Protein AF-A0A927UNG4-F1 (afdb_monomer_lite)

pLDDT: mean 80.95, std 17.28, range [36.91, 98.88]

Sequence (256 aa):
MNKRSFFLANLFLSVARQLRFVVISIILIIVGAICSDICLYIGLFLIALNVIVAFVRAIHMQKMIYYRSDDDPEFNEMMDSLTADPKSFLSERMEDYDRKKQMHGEELLTLSDADLFETVYLQNLDIAEKTEDEDKELEQFTGARRIVYILGLYDSEIQNGGLCQFFVNSSRVVAPYVSEALRCVGANEHLELFENFITTNSIDVSDLESFMAYSIRDYKKHTKRYDFDSFDDEYYELPVLQEKVVAYIKENINEF

Structure (mmCIF, N/CA/C/O backbone):
data_AF-A0A927UNG4-F1
#
_entry.id   AF-A0A927UNG4-F1
#
loop_
_atom_site.group_PDB
_atom_site.id
_atom_site.type_symbol
_atom_site.label_atom_id
_atom_site.label_alt_id
_atom_site.label_comp_id
_atom_site.label_asym_id
_atom_site.label_entity_id
_atom_site.label_seq_id
_atom_site.pdbx_PDB_ins_code
_atom_site.Cartn_x
_atom_site.Cartn_y
_atom_site.Cartn_z
_atom_site.occupancy
_atom_site.B_iso_or_equiv
_atom_site.auth_seq_id
_atom_site.auth_comp_id
_atom_site.auth_asym_id
_atom_site.auth_atom_id
_atom_site.pdbx_PDB_model_num
ATOM 1 N N . MET A 1 1 ? -11.483 -6.219 -0.045 1.00 40.50 1 MET A N 1
ATOM 2 C CA . MET A 1 1 ? -11.722 -4.781 -0.285 1.00 40.50 1 MET A CA 1
ATOM 3 C C . MET A 1 1 ? -12.883 -4.578 -1.247 1.00 40.50 1 MET A C 1
ATOM 5 O O . MET A 1 1 ? -12.905 -5.233 -2.283 1.00 40.50 1 MET A O 1
ATOM 9 N N . ASN A 1 2 ? -13.815 -3.666 -0.960 1.00 36.91 2 ASN A N 1
ATOM 10 C CA . ASN A 1 2 ? -14.615 -3.111 -2.046 1.00 36.91 2 ASN A CA 1
ATOM 11 C C . ASN A 1 2 ? -13.708 -2.132 -2.802 1.00 36.91 2 ASN A C 1
ATOM 13 O O . ASN A 1 2 ? -13.179 -1.191 -2.215 1.00 36.91 2 ASN A O 1
ATOM 17 N N . LYS A 1 3 ? -13.502 -2.368 -4.097 1.00 42.31 3 LYS A N 1
ATOM 18 C CA . LYS A 1 3 ? -12.708 -1.524 -5.007 1.00 42.31 3 LYS A CA 1
ATOM 19 C C . LYS A 1 3 ? -13.088 -0.023 -4.935 1.00 42.31 3 LYS A C 1
ATOM 21 O O . LYS A 1 3 ? -12.280 0.834 -5.301 1.00 42.31 3 LYS A O 1
ATOM 26 N N . ARG A 1 4 ? -14.291 0.269 -4.418 1.00 43.81 4 ARG A N 1
ATOM 27 C CA . ARG A 1 4 ? -14.927 1.572 -4.160 1.00 43.81 4 ARG A CA 1
ATOM 28 C C . ARG A 1 4 ? -14.199 2.452 -3.131 1.00 43.81 4 ARG A C 1
ATOM 30 O O . ARG A 1 4 ? -13.877 3.592 -3.447 1.00 43.81 4 ARG A O 1
ATOM 37 N N . SER A 1 5 ? -13.906 1.958 -1.928 1.00 42.47 5 SER A N 1
ATOM 38 C CA . SER A 1 5 ? -13.352 2.778 -0.828 1.00 42.47 5 SER A CA 1
ATOM 39 C C . SER A 1 5 ? -11.915 3.227 -1.087 1.00 42.47 5 SER A C 1
ATOM 41 O O . SER A 1 5 ? -11.538 4.378 -0.876 1.00 42.47 5 SER A O 1
ATOM 43 N N . PHE A 1 6 ? -11.124 2.333 -1.662 1.00 48.16 6 PHE A N 1
ATOM 44 C CA . PHE A 1 6 ? -9.707 2.554 -1.905 1.00 48.16 6 PHE A CA 1
ATOM 45 C C . PHE A 1 6 ? -9.408 3.561 -3.038 1.00 48.16 6 PHE A C 1
ATOM 47 O O . PHE A 1 6 ? -8.513 4.404 -2.923 1.00 48.16 6 PHE A O 1
ATOM 54 N N . PHE A 1 7 ? -10.203 3.546 -4.114 1.00 47.75 7 PHE A N 1
ATOM 55 C CA . PHE A 1 7 ? -10.143 4.585 -5.149 1.00 47.75 7 PHE A CA 1
ATOM 56 C C . PHE A 1 7 ? -10.549 5.957 -4.589 1.00 47.75 7 PHE A C 1
ATOM 58 O O . PHE A 1 7 ? -9.935 6.971 -4.924 1.00 47.75 7 PHE A O 1
ATOM 65 N N . LEU A 1 8 ? -11.545 5.988 -3.697 1.00 49.41 8 LEU A N 1
ATOM 66 C CA . LEU A 1 8 ? -12.022 7.211 -3.057 1.00 49.41 8 LEU A CA 1
ATOM 67 C C . LEU A 1 8 ? -10.965 7.814 -2.126 1.00 49.41 8 LEU A C 1
ATOM 69 O O . LEU A 1 8 ? -10.675 8.998 -2.261 1.00 49.41 8 LEU A O 1
ATOM 73 N N . ALA A 1 9 ? -10.339 7.026 -1.252 1.00 48.31 9 ALA A N 1
ATOM 74 C CA . ALA A 1 9 ? -9.265 7.483 -0.366 1.00 48.31 9 ALA A CA 1
ATOM 75 C C . ALA A 1 9 ? -8.140 8.214 -1.132 1.00 48.31 9 ALA A C 1
ATOM 77 O O . ALA A 1 9 ? -7.788 9.352 -0.812 1.00 48.31 9 ALA A O 1
ATOM 78 N N . ASN A 1 10 ? -7.650 7.605 -2.216 1.00 47.22 10 ASN A N 1
ATOM 79 C CA . ASN A 1 10 ? -6.612 8.189 -3.072 1.00 47.22 10 ASN A CA 1
ATOM 80 C C . ASN A 1 10 ? -7.093 9.427 -3.843 1.00 47.22 10 ASN A C 1
ATOM 82 O O . ASN A 1 10 ? -6.348 10.398 -4.006 1.00 47.22 10 ASN A O 1
ATOM 86 N N . LEU A 1 11 ? -8.348 9.421 -4.301 1.00 51.16 11 LEU A N 1
ATOM 87 C CA . LEU A 1 11 ? -8.966 10.573 -4.949 1.00 51.16 11 LEU A CA 1
ATOM 88 C C . LEU A 1 11 ? -9.063 11.769 -3.990 1.00 51.16 11 LEU A C 1
ATOM 90 O O . LEU A 1 11 ? -8.690 12.884 -4.358 1.00 51.16 11 LEU A O 1
ATOM 94 N N . PHE A 1 12 ? -9.514 11.533 -2.759 1.00 52.12 12 PHE A N 1
ATOM 95 C CA . PHE A 1 12 ? -9.695 12.559 -1.735 1.00 52.12 12 PHE A CA 1
ATOM 96 C C . PHE A 1 12 ? -8.366 13.189 -1.301 1.00 52.12 12 PHE A C 1
ATOM 98 O O . PHE A 1 12 ? -8.254 14.417 -1.311 1.00 52.12 12 PHE A O 1
ATOM 105 N N . LEU A 1 13 ? -7.337 12.387 -1.012 1.00 51.16 13 LEU A N 1
ATOM 106 C CA . LEU A 1 13 ? -6.002 12.895 -0.660 1.00 51.16 13 LEU A CA 1
ATOM 107 C C . LEU A 1 13 ? -5.382 13.693 -1.815 1.00 51.16 13 LEU A C 1
ATOM 109 O O . LEU A 1 13 ? -4.861 14.795 -1.631 1.00 51.16 13 LEU A O 1
ATOM 113 N N . SER A 1 14 ? -5.551 13.216 -3.052 1.00 52.69 14 SER A N 1
ATOM 114 C CA . SER A 1 14 ? -5.143 13.950 -4.253 1.00 52.69 14 SER A CA 1
ATOM 115 C C . SER A 1 14 ? -5.817 15.330 -4.362 1.00 52.69 14 SER A C 1
ATOM 117 O O . SER A 1 14 ? -5.147 16.303 -4.723 1.00 52.69 14 SER A O 1
ATOM 119 N N . VAL A 1 15 ? -7.114 15.437 -4.047 1.00 49.50 15 VAL A N 1
ATOM 120 C CA . VAL A 1 15 ? -7.871 16.703 -4.071 1.00 49.50 15 VAL A CA 1
ATOM 121 C C . VAL A 1 15 ? -7.435 17.638 -2.936 1.00 49.50 15 VAL A C 1
ATOM 123 O O . VAL A 1 15 ? -7.211 18.827 -3.175 1.00 49.50 15 VAL A O 1
ATOM 126 N N . ALA A 1 16 ? -7.236 17.115 -1.723 1.00 52.31 16 ALA A N 1
ATOM 127 C CA . ALA A 1 16 ? -6.767 17.891 -0.573 1.00 52.31 16 ALA A CA 1
ATOM 128 C C . ALA A 1 16 ? -5.365 18.488 -0.809 1.00 52.31 16 ALA A C 1
ATOM 130 O O . ALA A 1 16 ? -5.128 19.672 -0.540 1.00 52.31 16 ALA A O 1
ATOM 131 N N . ARG A 1 17 ? -4.454 17.707 -1.405 1.00 59.06 17 ARG A N 1
ATOM 132 C CA . ARG A 1 17 ? -3.106 18.152 -1.788 1.00 59.06 17 ARG A CA 1
ATOM 133 C C . ARG A 1 17 ? -3.161 19.284 -2.821 1.00 59.06 17 ARG A C 1
ATOM 135 O O . ARG A 1 17 ? -2.432 20.265 -2.695 1.00 59.06 17 ARG A O 1
ATOM 142 N N . GLN A 1 18 ? -4.073 19.210 -3.795 1.00 56.56 18 GLN A N 1
ATOM 143 C CA . GLN A 1 18 ? -4.269 20.278 -4.786 1.00 56.56 18 GLN A CA 1
ATOM 144 C C . GLN A 1 18 ? -4.813 21.576 -4.178 1.00 56.56 18 GLN A C 1
ATOM 146 O O . GLN A 1 18 ? -4.348 22.659 -4.538 1.00 56.56 18 GLN A O 1
ATOM 151 N N . LEU A 1 19 ? -5.742 21.488 -3.223 1.00 60.19 19 LEU A N 1
ATOM 152 C CA . LEU A 1 19 ? -6.284 22.660 -2.530 1.00 60.19 19 LEU A CA 1
ATOM 153 C C . LEU A 1 19 ? -5.185 23.490 -1.843 1.00 60.19 19 LEU A C 1
ATOM 155 O O . LEU A 1 19 ? -5.205 24.717 -1.944 1.00 60.19 19 LEU A O 1
ATOM 159 N N . ARG A 1 20 ? -4.176 22.850 -1.229 1.00 65.25 20 ARG A N 1
ATOM 160 C CA . ARG A 1 20 ? -3.035 23.560 -0.613 1.00 65.25 20 ARG A CA 1
ATOM 161 C C . ARG A 1 20 ? -2.226 24.369 -1.634 1.00 65.25 20 ARG A C 1
ATOM 163 O O . ARG A 1 20 ? -1.929 25.539 -1.391 1.00 65.25 20 ARG A O 1
ATOM 170 N N . PHE A 1 21 ? -1.918 23.794 -2.797 1.00 65.25 21 PHE A N 1
ATOM 171 C CA . PHE A 1 21 ? -1.170 24.503 -3.841 1.00 65.25 21 PHE A CA 1
ATOM 172 C C . PHE A 1 21 ? -1.970 25.646 -4.474 1.00 65.25 21 PHE A C 1
ATOM 174 O O . PHE A 1 21 ? -1.392 26.685 -4.802 1.00 65.25 21 PHE A O 1
ATOM 181 N N . VAL A 1 22 ? -3.293 25.508 -4.599 1.00 69.06 22 VAL A N 1
ATOM 182 C CA . VAL A 1 22 ? -4.161 26.601 -5.065 1.00 69.06 22 VAL A CA 1
ATOM 183 C C . VAL A 1 22 ? -4.143 27.767 -4.075 1.00 69.06 22 VAL A C 1
ATOM 185 O O . VAL A 1 22 ? -3.977 28.909 -4.498 1.00 69.06 22 VAL A O 1
ATOM 188 N N . VAL A 1 23 ? -4.223 27.500 -2.768 1.00 73.75 23 VAL A N 1
ATOM 189 C CA . VAL A 1 23 ? -4.158 28.548 -1.732 1.00 73.75 23 VAL A CA 1
ATOM 190 C C . VAL A 1 23 ? -2.826 29.304 -1.787 1.00 73.75 23 VAL A C 1
ATOM 192 O O . VAL A 1 23 ? -2.829 30.534 -1.825 1.00 73.75 23 VAL A O 1
ATOM 195 N N . ILE A 1 24 ? -1.694 28.597 -1.881 1.00 75.50 24 ILE A N 1
ATOM 196 C CA . ILE A 1 24 ? -0.363 29.220 -2.019 1.00 75.50 24 ILE A CA 1
ATOM 197 C C . ILE A 1 24 ? -0.288 30.082 -3.287 1.00 75.50 24 ILE A C 1
ATOM 199 O O . ILE A 1 24 ? 0.207 31.209 -3.255 1.00 75.50 24 ILE A O 1
ATOM 203 N N . SER A 1 25 ? -0.828 29.583 -4.400 1.00 70.12 25 SER A N 1
ATOM 204 C CA . SER A 1 25 ? -0.815 30.304 -5.675 1.00 70.12 25 SER A CA 1
ATOM 205 C C . SER A 1 25 ? -1.662 31.581 -5.623 1.00 70.12 25 SER A C 1
ATOM 207 O O . SER A 1 25 ? -1.236 32.623 -6.116 1.00 70.12 25 SER A O 1
ATOM 209 N N . ILE A 1 26 ? -2.830 31.533 -4.972 1.00 76.12 26 ILE A N 1
ATOM 210 C CA . ILE A 1 26 ? -3.694 32.702 -4.753 1.00 76.12 26 ILE A CA 1
ATOM 211 C C . ILE A 1 26 ? -2.987 33.741 -3.873 1.00 76.12 26 ILE A C 1
ATOM 213 O O . ILE A 1 26 ? -3.005 34.926 -4.203 1.00 76.12 26 ILE A O 1
ATOM 217 N N . ILE A 1 27 ? -2.318 33.314 -2.797 1.00 79.75 27 ILE A N 1
ATOM 218 C CA . ILE A 1 27 ? -1.543 34.215 -1.928 1.00 79.75 27 ILE A CA 1
ATOM 219 C C . ILE A 1 27 ? -0.445 34.925 -2.732 1.00 79.75 27 ILE A C 1
ATOM 221 O O . ILE A 1 27 ? -0.304 36.143 -2.627 1.00 79.75 27 ILE A O 1
ATOM 225 N N . LEU A 1 28 ? 0.291 34.202 -3.582 1.00 74.38 28 LEU A N 1
ATOM 226 C CA . LEU A 1 28 ? 1.344 34.781 -4.425 1.00 74.38 28 LEU A CA 1
ATOM 227 C C . LEU A 1 28 ? 0.804 35.766 -5.469 1.00 74.38 28 LEU A C 1
ATOM 229 O O . LEU A 1 28 ? 1.440 36.790 -5.715 1.00 74.38 28 LEU A O 1
ATOM 233 N N . ILE A 1 29 ? -0.382 35.513 -6.029 1.00 75.69 29 ILE A N 1
ATOM 234 C CA . ILE A 1 29 ? -1.062 36.450 -6.937 1.00 75.69 29 ILE A CA 1
ATOM 235 C C . ILE A 1 29 ? -1.467 37.727 -6.199 1.00 75.69 29 ILE A C 1
ATOM 237 O O . ILE A 1 29 ? -1.226 38.820 -6.708 1.00 75.69 29 ILE A O 1
ATOM 241 N N . ILE A 1 30 ? -2.042 37.610 -4.996 1.00 78.88 30 ILE A N 1
ATOM 242 C CA . ILE A 1 30 ? -2.453 38.765 -4.185 1.00 78.88 30 ILE A CA 1
ATOM 243 C C . ILE A 1 30 ? -1.230 39.602 -3.793 1.00 78.88 30 ILE A C 1
ATOM 245 O O . ILE A 1 30 ? -1.220 40.812 -4.002 1.00 78.88 30 ILE A O 1
ATOM 249 N N . VAL A 1 31 ? -0.174 38.967 -3.276 1.00 77.12 31 VAL A N 1
ATOM 250 C CA . VAL A 1 31 ? 1.082 39.651 -2.923 1.00 77.12 31 VAL A CA 1
ATOM 251 C C . VAL A 1 31 ? 1.731 40.267 -4.161 1.00 77.12 31 VAL A C 1
ATOM 253 O O . VAL A 1 31 ? 2.229 41.390 -4.104 1.00 77.12 31 VAL A O 1
ATOM 256 N N . GLY A 1 32 ? 1.703 39.565 -5.292 1.00 73.31 32 GLY A N 1
ATOM 257 C CA . GLY A 1 32 ? 2.283 40.048 -6.535 1.00 73.31 32 GLY A CA 1
ATOM 258 C C . GLY A 1 32 ? 1.570 41.268 -7.104 1.00 73.31 32 GLY A C 1
ATOM 259 O O . GLY A 1 32 ? 2.230 42.234 -7.474 1.00 73.31 32 GLY A O 1
ATOM 260 N N . ALA A 1 33 ? 0.237 41.278 -7.067 1.00 74.00 33 ALA A N 1
ATOM 261 C CA . ALA A 1 33 ? -0.577 42.414 -7.494 1.00 74.00 33 ALA A CA 1
ATOM 262 C C . ALA A 1 33 ? -0.359 43.679 -6.641 1.00 74.00 33 ALA A C 1
ATOM 264 O O . ALA A 1 33 ? -0.617 44.784 -7.114 1.00 74.00 33 ALA A O 1
ATOM 265 N N . ILE A 1 34 ? 0.099 43.526 -5.393 1.00 76.69 34 ILE A N 1
ATOM 266 C CA . ILE A 1 34 ? 0.325 44.644 -4.465 1.00 76.69 34 ILE A CA 1
ATOM 267 C C . ILE A 1 34 ? 1.797 45.088 -4.463 1.00 76.69 34 ILE A C 1
ATOM 269 O O . ILE A 1 34 ? 2.071 46.280 -4.328 1.00 76.69 34 ILE A O 1
ATOM 273 N N . CYS A 1 35 ? 2.752 44.158 -4.578 1.00 80.00 35 CYS A N 1
ATOM 274 C CA . CYS A 1 35 ? 4.152 44.434 -4.237 1.00 80.00 35 CYS A CA 1
ATOM 275 C C . CYS A 1 35 ? 5.207 43.939 -5.238 1.00 80.00 35 CYS A C 1
ATOM 277 O O . CYS A 1 35 ? 6.349 44.386 -5.132 1.00 80.00 35 CYS A O 1
ATOM 279 N N . SER A 1 36 ? 4.907 43.007 -6.154 1.00 83.62 36 SER A N 1
ATOM 280 C CA . SER A 1 36 ? 5.947 42.404 -7.007 1.00 83.62 36 SER A CA 1
ATOM 281 C C . SER A 1 36 ? 5.390 41.652 -8.217 1.00 83.62 36 SER A C 1
ATOM 283 O O . SER A 1 36 ? 4.819 40.568 -8.080 1.00 83.62 36 SER A O 1
ATOM 285 N N . ASP A 1 37 ? 5.689 42.144 -9.420 1.00 76.19 37 ASP A N 1
ATOM 286 C CA . ASP A 1 37 ? 5.325 41.472 -10.674 1.00 76.19 37 ASP A CA 1
ATOM 287 C C . ASP A 1 37 ? 5.875 40.035 -10.751 1.00 76.19 37 ASP A C 1
ATOM 289 O O . ASP A 1 37 ? 5.228 39.143 -11.293 1.00 76.19 37 ASP A O 1
ATOM 293 N N . ILE A 1 38 ? 7.037 39.764 -10.145 1.00 79.06 38 ILE A N 1
ATOM 294 C CA . ILE A 1 38 ? 7.639 38.421 -10.113 1.00 79.06 38 ILE A CA 1
ATOM 295 C C . ILE A 1 38 ? 6.753 37.439 -9.332 1.00 79.06 38 ILE A C 1
ATOM 297 O O . ILE A 1 38 ? 6.522 36.323 -9.796 1.00 79.06 38 ILE A O 1
ATOM 301 N N . CYS A 1 39 ? 6.206 37.849 -8.183 1.00 74.62 39 CYS A N 1
ATOM 302 C CA . CYS A 1 39 ? 5.291 37.007 -7.406 1.00 74.62 39 CYS A CA 1
ATOM 303 C C . CYS A 1 39 ? 3.980 36.751 -8.163 1.00 74.62 39 CYS A C 1
ATOM 305 O O . CYS A 1 39 ? 3.438 35.649 -8.088 1.00 74.62 39 CYS A O 1
ATOM 307 N N . LEU A 1 40 ? 3.515 37.733 -8.945 1.00 69.31 40 LEU A N 1
ATOM 308 C CA . LEU A 1 40 ? 2.329 37.597 -9.787 1.00 69.31 40 LEU A CA 1
ATOM 309 C C . LEU A 1 40 ? 2.549 36.546 -10.884 1.00 69.31 40 LEU A C 1
ATOM 311 O O . LEU A 1 40 ? 1.721 35.649 -11.043 1.00 69.31 40 LEU A O 1
ATOM 315 N N . TYR A 1 41 ? 3.678 36.607 -11.600 1.00 74.88 41 TYR A N 1
ATOM 316 C CA . TYR A 1 41 ? 4.005 35.621 -12.635 1.00 74.88 41 TYR A CA 1
ATOM 317 C C . TYR A 1 41 ? 4.201 34.212 -12.063 1.00 74.88 41 TYR A C 1
ATOM 319 O O . TYR A 1 41 ? 3.709 33.251 -12.653 1.00 74.88 41 TYR A O 1
ATOM 327 N N . ILE A 1 42 ? 4.852 34.078 -10.900 1.00 74.56 42 ILE A N 1
ATOM 328 C CA . ILE A 1 42 ? 5.011 32.783 -10.220 1.00 74.56 42 ILE A CA 1
ATOM 329 C C . ILE A 1 42 ? 3.646 32.229 -9.791 1.00 74.56 42 ILE A C 1
ATOM 331 O O . ILE A 1 42 ? 3.345 31.070 -10.063 1.00 74.56 42 ILE A O 1
ATOM 335 N N . GLY A 1 43 ? 2.791 33.050 -9.176 1.00 72.06 43 GLY A N 1
ATOM 336 C CA . GLY A 1 43 ? 1.455 32.630 -8.757 1.00 72.06 43 GLY A CA 1
ATOM 337 C C . GLY A 1 43 ? 0.570 32.200 -9.934 1.00 72.06 43 GLY A C 1
ATOM 338 O O . GLY A 1 43 ? -0.053 31.141 -9.880 1.00 72.06 43 GLY A O 1
ATOM 339 N N . LEU A 1 44 ? 0.571 32.957 -11.039 1.00 71.62 44 LEU A N 1
ATOM 340 C CA . LEU A 1 44 ? -0.156 32.595 -12.264 1.00 71.62 44 LEU A CA 1
ATOM 341 C C . LEU A 1 44 ? 0.370 31.298 -12.894 1.00 71.62 44 LEU A C 1
ATOM 343 O O . LEU A 1 44 ? -0.422 30.462 -13.332 1.00 71.62 44 LEU A O 1
ATOM 347 N N . PHE A 1 45 ? 1.691 31.106 -12.909 1.00 74.25 45 PHE A N 1
ATOM 348 C CA . PHE A 1 45 ? 2.313 29.880 -13.404 1.00 74.25 45 PHE A CA 1
ATOM 349 C C . PHE A 1 45 ? 1.927 28.659 -12.558 1.00 74.25 45 PHE A C 1
ATOM 351 O O . PHE A 1 45 ? 1.572 27.620 -13.113 1.00 74.25 45 PHE A O 1
ATOM 358 N N . LEU A 1 46 ? 1.920 28.785 -11.228 1.00 65.62 46 LEU A N 1
ATOM 359 C CA . LEU A 1 46 ? 1.518 27.704 -10.323 1.00 65.62 46 LEU A CA 1
ATOM 360 C C . LEU A 1 46 ? 0.024 27.363 -10.440 1.00 65.62 46 LEU A C 1
ATOM 362 O O . LEU A 1 46 ? -0.330 26.184 -10.384 1.00 65.62 46 LEU A O 1
ATOM 366 N N . ILE A 1 47 ? -0.856 28.346 -10.677 1.00 70.50 47 ILE A N 1
ATOM 367 C CA . ILE A 1 47 ? -2.263 28.068 -11.014 1.00 70.50 47 ILE A CA 1
ATOM 368 C C . ILE A 1 47 ? -2.358 27.315 -12.341 1.00 70.50 47 ILE A C 1
ATOM 370 O O . ILE A 1 47 ? -3.047 26.300 -12.410 1.00 70.50 47 ILE A O 1
ATOM 374 N N . ALA A 1 48 ? -1.663 27.772 -13.386 1.00 61.28 48 ALA A N 1
ATOM 375 C CA . ALA A 1 48 ? -1.696 27.116 -14.691 1.00 61.28 48 ALA A CA 1
ATOM 376 C C . ALA A 1 48 ? -1.193 25.665 -14.611 1.00 61.28 48 ALA A C 1
ATOM 378 O O . ALA A 1 48 ? -1.822 24.763 -15.164 1.00 61.28 48 ALA A O 1
ATOM 379 N N . LEU A 1 49 ? -0.112 25.420 -13.866 1.00 65.12 49 LEU A N 1
ATOM 380 C CA . LEU A 1 49 ? 0.416 24.079 -13.633 1.00 65.12 49 LEU A CA 1
ATOM 381 C C . LEU A 1 49 ? -0.577 23.208 -12.849 1.00 65.12 49 LEU A C 1
ATOM 383 O O . LEU A 1 49 ? -0.808 22.067 -13.240 1.00 65.12 49 LEU A O 1
ATOM 387 N N . ASN A 1 50 ? -1.224 23.746 -11.808 1.00 64.06 50 ASN A N 1
ATOM 388 C CA . ASN A 1 50 ? -2.273 23.031 -11.073 1.00 64.06 50 ASN A CA 1
ATOM 389 C C . ASN A 1 50 ? -3.464 22.670 -11.962 1.00 64.06 50 ASN A C 1
ATOM 391 O O . ASN A 1 50 ? -3.940 21.543 -11.895 1.00 64.06 50 ASN A O 1
ATOM 395 N N . VAL A 1 51 ? -3.917 23.584 -12.826 1.00 60.53 51 VAL A N 1
ATOM 396 C CA . VAL A 1 51 ? -4.996 23.310 -13.788 1.00 60.53 51 VAL A CA 1
ATOM 397 C C . VAL A 1 51 ? -4.584 22.203 -14.756 1.00 60.53 51 VAL A C 1
ATOM 399 O O . VAL A 1 51 ? -5.371 21.298 -15.011 1.00 60.53 51 VAL A O 1
ATOM 402 N N . ILE A 1 52 ? -3.345 22.220 -15.254 1.00 56.62 52 ILE A N 1
ATOM 403 C CA . ILE A 1 52 ? -2.826 21.174 -16.145 1.00 56.62 52 ILE A CA 1
ATOM 404 C C . ILE A 1 52 ? -2.737 19.826 -15.418 1.00 56.62 52 ILE A C 1
ATOM 406 O O . ILE A 1 52 ? -3.172 18.817 -15.965 1.00 56.62 52 ILE A O 1
ATOM 410 N N . VAL A 1 53 ? -2.230 19.786 -14.183 1.00 55.25 53 VAL A N 1
ATOM 411 C CA . VAL A 1 53 ? -2.146 18.555 -13.379 1.00 55.25 53 VAL A CA 1
ATOM 412 C C . VAL A 1 53 ? -3.540 18.027 -13.039 1.00 55.25 53 VAL A C 1
ATOM 414 O O . VAL A 1 53 ? -3.790 16.833 -13.194 1.00 55.25 53 VAL A O 1
ATOM 417 N N . ALA A 1 54 ? -4.468 18.897 -12.636 1.00 52.94 54 ALA A N 1
ATOM 418 C CA . ALA A 1 54 ? -5.864 18.546 -12.399 1.00 52.94 54 ALA A CA 1
ATOM 419 C C . ALA A 1 54 ? -6.531 18.016 -13.672 1.00 52.94 54 ALA A C 1
ATOM 421 O O . ALA A 1 54 ? -7.242 17.023 -13.607 1.00 52.94 54 ALA A O 1
ATOM 422 N N . PHE A 1 55 ? -6.241 18.600 -14.835 1.00 45.50 55 PHE A N 1
ATOM 423 C CA . PHE A 1 55 ? -6.768 18.152 -16.121 1.00 45.50 55 PHE A CA 1
ATOM 424 C C . PHE A 1 55 ? -6.174 16.806 -16.565 1.00 45.50 55 PHE A C 1
ATOM 426 O O . PHE A 1 55 ? -6.906 15.917 -16.989 1.00 45.50 55 PHE A O 1
ATOM 433 N N . VAL A 1 56 ? -4.863 16.599 -16.413 1.00 46.78 56 VAL A N 1
ATOM 434 C CA . VAL A 1 56 ? -4.206 15.312 -16.704 1.00 46.78 56 VAL A CA 1
ATOM 435 C C . VAL A 1 56 ? -4.711 14.216 -15.765 1.00 46.78 56 VAL A C 1
ATOM 437 O O . VAL A 1 56 ? -4.952 13.097 -16.224 1.00 46.78 56 VAL A O 1
ATOM 440 N N . ARG A 1 57 ? -4.919 14.530 -14.478 1.00 53.22 57 ARG A N 1
ATOM 441 C CA . ARG A 1 57 ? -5.540 13.612 -13.513 1.00 53.22 57 ARG A CA 1
ATOM 442 C C . ARG A 1 57 ? -7.005 13.370 -13.836 1.00 53.22 57 ARG A C 1
ATOM 444 O O . ARG A 1 57 ? -7.408 12.222 -13.803 1.00 53.22 57 ARG A O 1
ATOM 451 N N . ALA A 1 58 ? -7.772 14.388 -14.219 1.00 46.59 58 ALA A N 1
ATOM 452 C CA . ALA A 1 58 ? -9.153 14.228 -14.662 1.00 46.59 58 ALA A CA 1
ATOM 453 C C . ALA A 1 58 ? -9.235 13.324 -15.897 1.00 46.59 58 ALA A C 1
ATOM 455 O O . ALA A 1 58 ? -10.099 12.466 -15.941 1.00 46.59 58 ALA A O 1
ATOM 456 N N . ILE A 1 59 ? -8.297 13.421 -16.846 1.00 42.66 59 ILE A N 1
ATOM 457 C CA . ILE A 1 59 ? -8.210 12.506 -17.997 1.00 42.66 59 ILE A CA 1
ATOM 458 C C . ILE A 1 59 ? -7.808 11.088 -17.569 1.00 42.66 59 ILE A C 1
ATOM 460 O O . ILE A 1 59 ? -8.348 10.122 -18.102 1.00 42.66 59 ILE A O 1
ATOM 464 N N . HIS A 1 60 ? -6.865 10.927 -16.634 1.00 45.19 60 HIS A N 1
ATOM 465 C CA . HIS A 1 60 ? -6.491 9.602 -16.115 1.00 45.19 60 HIS A CA 1
ATOM 466 C C . HIS A 1 60 ? -7.634 8.961 -15.337 1.00 45.19 60 HIS A C 1
ATOM 468 O O . HIS A 1 60 ? -7.908 7.784 -15.515 1.00 45.19 60 HIS A O 1
ATOM 474 N N . MET A 1 61 ? -8.338 9.752 -14.540 1.00 48.78 61 MET A N 1
ATOM 475 C CA . MET A 1 61 ? -9.525 9.354 -13.807 1.00 48.78 61 MET A CA 1
ATOM 476 C C . MET A 1 61 ? -10.641 9.013 -14.781 1.00 48.78 61 MET A C 1
ATOM 478 O O . MET A 1 61 ? -11.182 7.932 -14.699 1.00 48.78 61 MET A O 1
ATOM 482 N N . GLN A 1 62 ? -10.898 9.835 -15.796 1.00 41.38 62 GLN A N 1
ATOM 483 C CA . GLN A 1 62 ? -11.874 9.542 -16.841 1.00 41.38 62 GLN A CA 1
ATOM 484 C C . GLN A 1 62 ? -11.512 8.272 -17.622 1.00 41.38 62 GLN A C 1
ATOM 486 O O . GLN A 1 62 ? -12.409 7.528 -17.987 1.00 41.38 62 GLN A O 1
ATOM 491 N N . LYS A 1 63 ? -10.223 7.968 -17.828 1.00 39.25 63 LYS A N 1
ATOM 492 C CA . LYS A 1 63 ? -9.775 6.685 -18.395 1.00 39.25 63 LYS A CA 1
ATOM 493 C C . LYS A 1 63 ? -9.961 5.514 -17.430 1.00 39.25 63 LYS A C 1
ATOM 495 O O . LYS A 1 63 ? -10.440 4.481 -17.864 1.00 39.25 63 LYS A O 1
ATOM 500 N N . MET A 1 64 ? -9.630 5.670 -16.151 1.00 45.91 64 MET A N 1
ATOM 501 C CA . MET A 1 64 ? -9.866 4.662 -15.105 1.00 45.91 64 MET A CA 1
ATOM 502 C C . MET A 1 64 ? -11.361 4.363 -14.954 1.00 45.91 64 MET A C 1
ATOM 504 O O . MET A 1 64 ? -11.753 3.212 -14.843 1.00 45.91 64 MET A O 1
ATOM 508 N N . ILE A 1 65 ? -12.194 5.400 -15.022 1.00 45.28 65 ILE A N 1
ATOM 509 C CA . ILE A 1 65 ? -13.654 5.337 -15.023 1.00 45.28 65 ILE A CA 1
ATOM 510 C C . ILE A 1 65 ? -14.146 4.646 -16.297 1.00 45.28 65 ILE A C 1
ATOM 512 O O . ILE A 1 65 ? -14.929 3.716 -16.206 1.00 45.28 65 ILE A O 1
ATOM 516 N N . TYR A 1 66 ? -13.632 5.021 -17.470 1.00 39.34 66 TYR A N 1
ATOM 517 C CA . TYR A 1 66 ? -14.002 4.419 -18.756 1.00 39.34 66 TYR A CA 1
ATOM 518 C C . TYR A 1 66 ? -13.597 2.939 -18.878 1.00 39.34 66 TYR A C 1
ATOM 520 O O . TYR A 1 66 ? -14.276 2.173 -19.546 1.00 39.34 66 TYR A O 1
ATOM 528 N N . TYR A 1 67 ? -12.511 2.511 -18.227 1.00 42.28 67 TYR A N 1
ATOM 529 C CA . TYR A 1 67 ? -12.124 1.095 -18.160 1.00 42.28 67 TYR A CA 1
ATOM 530 C C . TYR A 1 67 ? -12.892 0.299 -17.086 1.00 42.28 67 TYR A C 1
ATOM 532 O O . TYR A 1 67 ? -12.810 -0.925 -17.083 1.00 42.28 67 TYR A O 1
ATOM 540 N N . ARG A 1 68 ? -1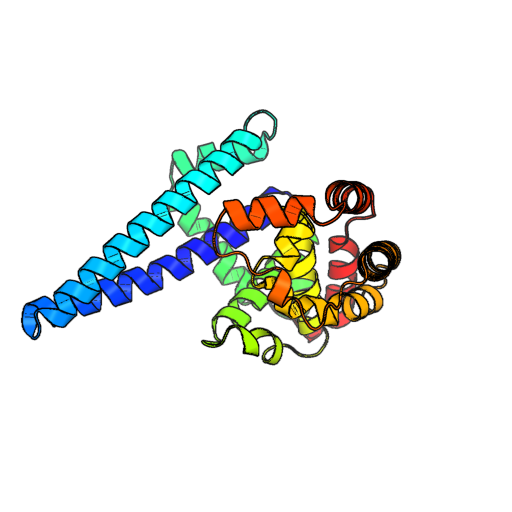3.629 0.969 -16.187 1.00 48.62 68 ARG A N 1
ATOM 541 C CA . ARG A 1 68 ? -14.329 0.362 -15.038 1.00 48.62 68 ARG A CA 1
ATOM 542 C C . ARG A 1 68 ? -15.861 0.495 -15.107 1.00 48.62 68 ARG A C 1
ATOM 544 O O . ARG A 1 68 ? -16.546 -0.184 -14.354 1.00 48.62 68 ARG A O 1
ATOM 551 N N . SER A 1 69 ? -16.398 1.353 -15.983 1.00 48.16 69 SER A N 1
ATOM 552 C CA . SER A 1 69 ? -17.810 1.774 -15.985 1.00 48.16 69 SER A CA 1
ATOM 553 C C . SER A 1 69 ? -18.797 0.755 -16.539 1.00 48.16 69 SER A C 1
ATOM 555 O O . SER A 1 69 ? -19.974 0.823 -16.187 1.00 48.16 69 SER A O 1
ATOM 557 N N . ASP A 1 70 ? -18.358 -0.167 -17.396 1.00 50.84 70 ASP A N 1
ATOM 558 C CA . ASP A 1 70 ? -19.316 -1.017 -18.111 1.00 50.84 70 ASP A CA 1
ATOM 559 C C . ASP A 1 70 ? -19.856 -2.178 -17.249 1.00 50.84 70 ASP A C 1
ATOM 561 O O . ASP A 1 70 ? -20.962 -2.636 -17.521 1.00 50.84 70 ASP A O 1
ATOM 565 N N . ASP A 1 71 ? -19.176 -2.566 -16.155 1.00 56.50 71 ASP A N 1
ATOM 566 C CA . ASP A 1 71 ? -19.529 -3.764 -15.360 1.00 56.50 71 ASP A CA 1
ATOM 567 C C . ASP A 1 71 ? -19.571 -3.575 -13.820 1.00 56.50 71 ASP A C 1
ATOM 569 O O . ASP A 1 71 ? -19.726 -4.560 -13.096 1.00 56.50 71 ASP A O 1
ATOM 573 N N . ASP A 1 72 ? -19.462 -2.351 -13.277 1.00 60.09 72 ASP A N 1
ATOM 574 C CA . ASP A 1 72 ? -19.506 -2.101 -11.817 1.00 60.09 72 ASP A CA 1
ATOM 575 C C . ASP A 1 72 ? -20.738 -1.257 -11.401 1.00 60.09 72 ASP A C 1
ATOM 577 O O . ASP A 1 72 ? -20.709 -0.020 -11.454 1.00 60.09 72 ASP A O 1
ATOM 581 N N . PRO A 1 73 ? -21.847 -1.904 -10.976 1.00 64.56 73 PRO A N 1
ATOM 582 C CA . PRO A 1 73 ? -23.077 -1.223 -10.565 1.00 64.56 73 PRO A CA 1
ATOM 583 C C . PRO A 1 73 ? -22.889 -0.254 -9.394 1.00 64.56 73 PRO A C 1
ATOM 585 O O . PRO A 1 73 ? -23.573 0.766 -9.319 1.00 64.56 73 PRO A O 1
ATOM 588 N N . GLU A 1 74 ? -21.960 -0.546 -8.485 1.00 58.66 74 GLU A N 1
ATOM 589 C CA . GLU A 1 74 ? -21.710 0.289 -7.313 1.00 58.66 74 GLU A CA 1
ATOM 590 C C . GLU A 1 74 ? -20.926 1.553 -7.665 1.00 58.66 74 GLU A C 1
ATOM 592 O O . GLU A 1 74 ? -21.177 2.636 -7.118 1.00 58.66 74 GLU A O 1
ATOM 597 N N . PHE A 1 75 ? -19.975 1.429 -8.588 1.00 62.88 75 PHE A N 1
ATOM 598 C CA . PHE A 1 75 ? -19.278 2.577 -9.145 1.00 62.88 75 PHE A CA 1
ATOM 599 C C . PHE A 1 75 ? -20.263 3.517 -9.859 1.00 62.88 75 PHE A C 1
ATOM 601 O O . PHE A 1 75 ? -20.220 4.729 -9.645 1.00 62.88 75 PHE A O 1
ATOM 608 N N . ASN A 1 76 ? -21.202 2.965 -10.631 1.00 67.38 76 ASN A N 1
ATOM 609 C CA . ASN A 1 76 ? -22.216 3.752 -11.334 1.00 67.38 76 ASN A CA 1
ATOM 610 C C . ASN A 1 76 ? -23.162 4.483 -10.366 1.00 67.38 76 ASN A C 1
ATOM 612 O O . ASN A 1 76 ? -23.325 5.694 -10.483 1.00 67.38 76 ASN A O 1
ATOM 616 N N . GLU A 1 77 ? -23.675 3.809 -9.334 1.00 74.25 77 GLU A N 1
ATOM 617 C CA . GLU A 1 77 ? -24.510 4.439 -8.296 1.00 74.25 77 GLU A CA 1
ATOM 618 C C . GLU A 1 77 ? -23.773 5.569 -7.547 1.00 74.25 77 GLU A C 1
ATOM 620 O O . GLU A 1 77 ? -24.343 6.617 -7.220 1.00 74.25 77 GLU A O 1
ATOM 625 N N . MET A 1 78 ? -22.476 5.381 -7.289 1.00 68.38 78 MET A N 1
ATOM 626 C CA . MET A 1 78 ? -21.632 6.411 -6.683 1.00 68.38 78 MET A CA 1
ATOM 627 C C . MET A 1 78 ? -21.486 7.622 -7.608 1.00 68.38 78 MET A C 1
ATOM 629 O O . MET A 1 78 ? -21.611 8.759 -7.152 1.00 68.38 78 MET A O 1
ATOM 633 N N . MET A 1 79 ? -21.215 7.393 -8.894 1.00 65.69 79 MET A N 1
ATOM 634 C CA . MET A 1 79 ? -21.081 8.466 -9.877 1.00 65.69 79 MET A CA 1
ATOM 635 C C . MET A 1 79 ? -22.396 9.213 -10.083 1.00 65.69 79 MET A C 1
ATOM 637 O O . MET A 1 79 ? -22.375 10.439 -10.192 1.00 65.69 79 MET A O 1
ATOM 641 N N . ASP A 1 80 ? -23.526 8.512 -10.056 1.00 76.56 80 ASP A N 1
ATOM 642 C CA . ASP A 1 80 ? -24.856 9.114 -10.110 1.00 76.56 80 ASP A CA 1
ATOM 643 C C . ASP A 1 80 ? -25.096 10.020 -8.898 1.00 76.56 80 ASP A C 1
ATOM 645 O O . ASP A 1 80 ? -25.506 11.169 -9.057 1.00 76.56 80 ASP A O 1
ATOM 649 N N . SER A 1 81 ? -24.751 9.555 -7.694 1.00 70.62 81 SER A N 1
ATOM 650 C CA . SER A 1 81 ? -24.876 10.333 -6.454 1.00 70.62 81 SER A CA 1
ATOM 651 C C . SER A 1 81 ? -23.973 11.573 -6.448 1.00 70.62 81 SER A C 1
ATOM 653 O O . SER A 1 81 ? -24.431 12.677 -6.148 1.00 70.62 81 SER A O 1
ATOM 655 N N . LEU A 1 82 ? -22.704 11.414 -6.843 1.00 69.69 82 LEU A N 1
ATOM 656 C CA . LEU A 1 82 ? -21.746 12.514 -6.975 1.00 69.69 82 LEU A CA 1
ATOM 657 C C . LEU A 1 82 ? -22.197 13.536 -8.026 1.00 69.69 82 LEU A C 1
ATOM 659 O O . LEU A 1 82 ? -21.956 14.727 -7.857 1.00 69.69 82 LEU A O 1
ATOM 663 N N . THR A 1 83 ? -22.836 13.088 -9.108 1.00 73.75 83 THR A N 1
ATOM 664 C CA . THR A 1 83 ? -23.317 13.968 -10.183 1.00 73.75 83 THR A CA 1
ATOM 665 C C . THR A 1 83 ? -24.617 14.676 -9.801 1.00 73.75 83 THR A C 1
ATOM 667 O O . THR A 1 83 ? -24.808 15.834 -10.173 1.00 73.75 83 THR A O 1
ATOM 670 N N . ALA A 1 84 ? -25.502 14.008 -9.057 1.00 79.88 84 ALA A N 1
ATOM 671 C CA . ALA A 1 84 ? -26.797 14.546 -8.654 1.00 79.88 84 ALA A CA 1
ATOM 672 C C . ALA A 1 84 ? -26.668 15.680 -7.624 1.00 79.88 84 ALA A C 1
ATOM 674 O O . ALA A 1 84 ? -27.282 16.734 -7.801 1.00 79.88 84 ALA A O 1
ATOM 675 N N . ASP A 1 85 ? -25.859 15.485 -6.578 1.00 81.19 85 ASP A N 1
ATOM 676 C CA . ASP A 1 85 ? -25.559 16.517 -5.578 1.00 81.19 85 ASP A CA 1
ATOM 677 C C . ASP A 1 85 ? -24.113 16.389 -5.064 1.00 81.19 85 ASP A C 1
ATOM 679 O O . ASP A 1 85 ? -23.861 15.820 -3.994 1.00 81.19 85 ASP A O 1
ATOM 683 N N . PRO A 1 86 ? -23.136 16.960 -5.797 1.00 74.38 86 PRO A N 1
ATOM 684 C CA . PRO A 1 86 ? -21.731 16.876 -5.419 1.00 74.38 86 PRO A CA 1
ATOM 685 C C . PRO A 1 86 ? -21.453 17.478 -4.042 1.00 74.38 86 PRO A C 1
ATOM 687 O O . PRO A 1 86 ? -20.529 17.052 -3.355 1.00 74.38 86 PRO A O 1
ATOM 690 N N . LYS A 1 87 ? -22.217 18.498 -3.632 1.00 71.38 87 LYS A N 1
ATOM 691 C CA . LYS A 1 87 ? -21.932 19.228 -2.400 1.00 71.38 87 LYS A CA 1
ATOM 692 C C . LYS A 1 87 ? -22.322 18.398 -1.183 1.00 71.38 87 LYS A C 1
ATOM 694 O O . LYS A 1 87 ? -21.481 18.262 -0.299 1.00 71.38 87 LYS A O 1
ATOM 699 N N . SER A 1 88 ? -23.540 17.845 -1.158 1.00 75.56 88 SER A N 1
ATOM 700 C CA . SER A 1 88 ? -23.984 16.977 -0.053 1.00 75.56 88 SER A CA 1
ATOM 701 C C . SER A 1 88 ? -23.142 15.708 0.009 1.00 75.56 88 SER A C 1
ATOM 703 O O . SER A 1 88 ? -22.641 15.347 1.073 1.00 75.56 88 SER A O 1
ATOM 705 N N . PHE A 1 89 ? -22.895 15.093 -1.155 1.00 70.31 89 PHE A N 1
ATOM 706 C CA . PHE A 1 89 ? -22.076 13.887 -1.262 1.00 70.31 89 PHE A CA 1
ATOM 707 C C . PHE A 1 89 ? -20.677 14.087 -0.665 1.00 70.31 89 PHE A C 1
ATOM 709 O O . PHE A 1 89 ? -20.192 13.249 0.093 1.00 70.31 89 PHE A O 1
ATOM 716 N N . LEU A 1 90 ? -20.018 15.209 -0.976 1.00 70.12 90 LEU A N 1
ATOM 717 C CA . LEU A 1 90 ? -18.694 15.504 -0.432 1.00 70.12 90 LEU A CA 1
ATOM 718 C C . LEU A 1 90 ? -18.745 15.871 1.057 1.00 70.12 90 LEU A C 1
ATOM 720 O O . LEU A 1 90 ? -17.881 15.411 1.800 1.00 70.12 90 LEU A O 1
ATOM 724 N N . SER A 1 91 ? -19.730 16.654 1.516 1.00 72.12 91 SER A N 1
ATOM 725 C CA . SER A 1 91 ? -19.809 17.056 2.929 1.00 72.12 91 SER A CA 1
ATOM 726 C C . SER A 1 91 ? -20.070 15.882 3.867 1.00 72.12 91 SER A C 1
ATOM 728 O O . SER A 1 91 ? -19.380 15.758 4.872 1.00 72.12 91 SER A O 1
ATOM 730 N N . GLU A 1 92 ? -20.995 14.985 3.520 1.00 76.00 92 GLU A N 1
ATOM 731 C CA . GLU A 1 92 ? -21.297 13.804 4.342 1.00 76.00 92 GLU A CA 1
ATOM 732 C C . GLU A 1 92 ? -20.074 12.891 4.479 1.00 76.00 92 GLU A C 1
ATOM 734 O O . GLU A 1 92 ? -19.769 12.393 5.562 1.00 76.00 92 GLU A O 1
ATOM 739 N N . ARG A 1 93 ? -19.315 12.715 3.391 1.00 69.69 93 ARG A N 1
ATOM 740 C CA . ARG A 1 93 ? -18.082 11.922 3.417 1.00 69.69 93 ARG A CA 1
ATOM 741 C C . ARG A 1 93 ? -16.955 12.598 4.187 1.00 69.69 93 ARG A C 1
ATOM 743 O O . ARG A 1 93 ? -16.177 11.897 4.824 1.00 69.69 93 ARG A O 1
ATOM 750 N N . MET A 1 94 ? -16.855 13.927 4.140 1.00 72.25 94 MET A N 1
ATOM 751 C CA . MET A 1 94 ? -15.886 14.664 4.955 1.00 72.25 94 MET A CA 1
ATOM 752 C C . MET A 1 94 ? -16.199 14.532 6.446 1.00 72.25 94 MET A C 1
ATOM 754 O O . MET A 1 94 ? -15.288 14.285 7.225 1.00 72.25 94 MET A O 1
ATOM 758 N N . GLU A 1 95 ? -17.471 14.619 6.841 1.00 81.12 95 GLU A N 1
ATOM 759 C CA . GLU A 1 95 ? -17.879 14.406 8.235 1.00 81.12 95 GLU A CA 1
ATOM 760 C C . GLU A 1 95 ? -17.627 12.961 8.695 1.00 81.12 95 GLU A C 1
ATOM 762 O O . GLU A 1 95 ? -17.140 12.741 9.806 1.00 81.12 95 GLU A O 1
ATOM 767 N N . ASP A 1 96 ? -17.912 11.969 7.841 1.00 80.25 96 ASP A N 1
ATOM 768 C CA . ASP A 1 96 ? -17.596 10.560 8.112 1.00 80.25 96 ASP A CA 1
ATOM 769 C C . ASP A 1 96 ? -16.093 10.342 8.308 1.00 80.25 96 ASP A C 1
ATOM 771 O O . ASP A 1 96 ? -15.670 9.697 9.270 1.00 80.25 96 ASP A O 1
ATOM 775 N N . TYR A 1 97 ? -15.295 10.934 7.422 1.00 78.31 97 TYR A N 1
ATOM 776 C CA . TYR A 1 97 ? -13.842 10.888 7.466 1.00 78.31 97 TYR A CA 1
ATOM 777 C C . TYR A 1 97 ? -13.282 11.550 8.726 1.00 78.31 97 TYR A C 1
ATOM 779 O O . TYR A 1 97 ? -12.492 10.933 9.438 1.00 78.31 97 TYR A O 1
ATOM 787 N N . ASP A 1 98 ? -13.713 12.774 9.038 1.00 83.56 98 ASP A N 1
ATOM 788 C CA . ASP A 1 98 ? -13.252 13.513 10.213 1.00 83.56 98 ASP A CA 1
ATOM 789 C C . ASP A 1 98 ? -13.600 12.770 11.502 1.00 83.56 98 ASP A C 1
ATOM 791 O O . ASP A 1 98 ? -12.782 12.723 12.420 1.00 83.56 98 ASP A O 1
ATOM 795 N N . ARG A 1 99 ? -14.774 12.128 11.557 1.00 88.25 99 ARG A N 1
ATOM 796 C CA . ARG A 1 99 ? -15.161 11.270 12.680 1.00 88.25 99 ARG A CA 1
ATOM 797 C C . ARG A 1 99 ? -14.240 10.055 12.797 1.00 88.25 99 ARG A C 1
ATOM 799 O O . ARG A 1 99 ? -13.656 9.844 13.856 1.00 88.25 99 ARG A O 1
ATOM 806 N N . LYS A 1 100 ? -14.084 9.281 11.717 1.00 85.31 100 LYS A N 1
ATOM 807 C CA . LYS A 1 100 ? -13.248 8.066 11.681 1.00 85.31 100 LYS A CA 1
ATOM 808 C C . LYS A 1 100 ? -11.786 8.357 12.013 1.00 85.31 100 LYS A C 1
ATOM 810 O O . LYS A 1 100 ? -11.143 7.595 12.724 1.00 85.31 100 LYS A O 1
ATOM 815 N N . LYS A 1 101 ? -11.273 9.504 11.573 1.00 84.81 101 LYS A N 1
ATOM 816 C CA . LYS A 1 101 ? -9.903 9.947 11.838 1.00 84.81 101 LYS A CA 1
ATOM 817 C C . LYS A 1 101 ? -9.588 10.089 13.331 1.00 84.81 101 LYS A C 1
ATOM 819 O O . LYS A 1 101 ? -8.436 9.884 13.699 1.00 84.81 101 LYS A O 1
ATOM 824 N N . GLN A 1 102 ? -10.573 10.421 14.165 1.00 89.62 102 GLN A N 1
ATOM 825 C CA . GLN A 1 102 ? -10.397 10.576 15.616 1.00 89.62 102 GLN A CA 1
ATOM 826 C C . GLN A 1 102 ? -10.555 9.263 16.399 1.00 89.62 102 GLN A C 1
ATOM 828 O O . GLN A 1 102 ? -10.359 9.268 17.613 1.00 89.62 102 GLN A O 1
ATOM 833 N N . MET A 1 103 ? -10.935 8.162 15.739 1.00 94.38 103 MET A N 1
ATOM 834 C CA . MET A 1 103 ? -11.121 6.868 16.396 1.00 94.38 103 MET A CA 1
ATOM 835 C C . MET A 1 103 ? -9.767 6.231 16.717 1.00 94.38 103 MET A C 1
ATOM 837 O O . MET A 1 103 ? -8.884 6.189 15.860 1.00 94.38 103 MET A O 1
ATOM 841 N N . HIS A 1 104 ? -9.625 5.688 17.926 1.00 94.88 104 HIS A N 1
ATOM 842 C CA . HIS A 1 104 ? -8.395 5.044 18.400 1.00 94.88 104 HIS A CA 1
ATOM 843 C C . HIS A 1 104 ? -8.701 3.825 19.274 1.00 94.88 104 HIS A C 1
ATOM 845 O O . HIS A 1 104 ? -9.769 3.731 19.888 1.00 94.88 104 HIS A O 1
ATOM 851 N N . GLY A 1 105 ? -7.746 2.902 19.370 1.00 94.19 105 GLY A N 1
ATOM 852 C CA . GLY A 1 105 ? -7.824 1.729 20.231 1.00 94.19 105 GLY A CA 1
ATOM 853 C C . GLY A 1 105 ? -9.097 0.915 20.001 1.00 94.19 105 GLY A C 1
ATOM 854 O O . GLY A 1 105 ? -9.519 0.672 18.872 1.00 94.19 105 GLY A O 1
ATOM 855 N N . GLU A 1 106 ? -9.744 0.498 21.087 1.00 95.25 106 GLU A N 1
ATOM 856 C CA . GLU A 1 106 ? -10.933 -0.361 21.032 1.00 95.25 106 GLU A CA 1
ATOM 857 C C . GLU A 1 106 ? -12.116 0.249 20.261 1.00 95.25 106 GLU A C 1
ATOM 859 O O . GLU A 1 106 ? -12.954 -0.500 19.759 1.00 95.25 106 GLU A O 1
ATOM 864 N N . GLU A 1 107 ? -12.189 1.577 20.109 1.00 95.94 107 GLU A N 1
ATOM 865 C CA . GLU A 1 107 ? -13.257 2.221 19.333 1.00 95.94 107 GLU A CA 1
ATOM 866 C C . GLU A 1 107 ? -13.234 1.767 17.867 1.00 95.94 107 GLU A C 1
ATOM 868 O O . GLU A 1 107 ? -14.282 1.513 17.266 1.00 95.94 107 GLU A O 1
ATOM 873 N N . LEU A 1 108 ? -12.037 1.575 17.309 1.00 96.00 108 LEU A N 1
ATOM 874 C CA . LEU A 1 108 ? -11.839 1.094 15.944 1.00 96.00 108 LEU A CA 1
ATOM 875 C C . LEU A 1 108 ? -12.406 -0.321 15.735 1.00 96.00 108 LEU A C 1
ATOM 877 O O . LEU A 1 108 ? -12.824 -0.650 14.628 1.00 96.00 108 LEU A O 1
ATOM 881 N N . LEU A 1 109 ? -12.508 -1.146 16.785 1.00 96.38 109 LEU A N 1
ATOM 882 C CA . LEU A 1 109 ? -13.063 -2.507 16.696 1.00 96.38 109 LEU A CA 1
ATOM 883 C C . LEU A 1 109 ? -14.579 -2.534 16.454 1.00 96.38 109 LEU A C 1
ATOM 885 O O . LEU A 1 109 ? -15.135 -3.596 16.180 1.00 96.38 109 LEU A O 1
ATOM 889 N N . THR A 1 110 ? -15.254 -1.387 16.560 1.00 95.81 110 THR A N 1
ATOM 890 C CA . THR A 1 110 ? -16.678 -1.259 16.216 1.00 95.81 110 THR A CA 1
ATOM 891 C C . THR A 1 110 ? -16.922 -1.201 14.707 1.00 95.81 110 THR A C 1
ATOM 893 O O . THR A 1 110 ? -18.054 -1.392 14.259 1.00 95.81 110 THR A O 1
ATOM 896 N N . LEU A 1 111 ? -15.871 -0.942 13.924 1.00 93.25 111 LEU A N 1
ATOM 897 C CA . LEU A 1 111 ? -15.926 -0.862 12.472 1.00 93.25 111 LEU A CA 1
ATOM 898 C C . LEU A 1 111 ? -15.972 -2.255 11.836 1.00 93.25 111 LEU A C 1
ATOM 900 O O . LEU A 1 111 ? -15.488 -3.241 12.393 1.00 93.25 111 LEU A O 1
ATOM 904 N N . SER A 1 112 ? -16.521 -2.322 10.621 1.00 93.25 112 SER A N 1
ATOM 905 C CA . SER A 1 112 ? -16.346 -3.498 9.768 1.00 93.25 112 SER A CA 1
ATOM 906 C C . SER A 1 112 ? -14.864 -3.685 9.422 1.00 93.25 112 SER A C 1
ATOM 908 O O . SER A 1 112 ? -14.101 -2.725 9.426 1.00 93.25 112 SER A O 1
ATOM 910 N N . ASP A 1 113 ? -14.441 -4.894 9.057 1.00 91.19 113 ASP A N 1
ATOM 911 C CA . ASP A 1 113 ? -13.043 -5.166 8.684 1.00 91.19 113 ASP A CA 1
ATOM 912 C C . ASP A 1 113 ? -12.556 -4.279 7.525 1.00 91.19 113 ASP A C 1
ATOM 914 O O . ASP A 1 113 ? -11.410 -3.824 7.511 1.00 91.19 113 ASP A O 1
ATOM 918 N N . ALA A 1 114 ? -13.447 -3.982 6.575 1.00 84.31 114 ALA A N 1
ATOM 919 C CA . ALA A 1 114 ? -13.157 -3.078 5.472 1.00 84.31 114 ALA A CA 1
ATOM 920 C C . ALA A 1 114 ? -12.982 -1.628 5.950 1.00 84.31 114 ALA A C 1
ATOM 922 O O . ALA A 1 114 ? -11.982 -0.999 5.605 1.00 84.31 114 ALA A O 1
ATOM 923 N N . ASP A 1 115 ? -13.917 -1.127 6.765 1.00 87.88 115 ASP A N 1
ATOM 924 C CA . ASP A 1 115 ? -13.856 0.229 7.325 1.00 87.88 115 ASP A CA 1
ATOM 925 C C . ASP A 1 115 ? -12.677 0.405 8.286 1.00 87.88 115 ASP A C 1
ATOM 927 O O . ASP A 1 115 ? -12.083 1.479 8.333 1.00 87.88 115 ASP A O 1
ATOM 931 N N . LEU A 1 116 ? -12.327 -0.632 9.051 1.00 94.06 116 LEU A N 1
ATOM 932 C CA . LEU A 1 116 ? -11.204 -0.634 9.983 1.00 94.06 116 LEU A CA 1
ATOM 933 C C . LEU A 1 116 ? -9.888 -0.430 9.235 1.00 94.06 116 LEU A C 1
ATOM 935 O O . LEU A 1 116 ? -9.127 0.480 9.559 1.00 94.06 116 LEU A O 1
ATOM 939 N N . PHE A 1 117 ? -9.639 -1.248 8.209 1.00 90.81 117 PHE A N 1
ATOM 940 C CA . PHE A 1 117 ? -8.451 -1.095 7.375 1.00 90.81 117 PHE A CA 1
ATOM 941 C C . PHE A 1 117 ? -8.409 0.276 6.701 1.00 90.81 117 PHE A C 1
ATOM 943 O O . PHE A 1 117 ? -7.388 0.951 6.777 1.00 90.81 117 PHE A O 1
ATOM 950 N N . GLU A 1 118 ? -9.511 0.698 6.072 1.00 84.38 118 GLU A N 1
ATOM 951 C CA . GLU A 1 118 ? -9.581 1.992 5.388 1.00 84.38 118 GLU A CA 1
ATOM 952 C C . GLU A 1 118 ? -9.294 3.144 6.357 1.00 84.38 118 GLU A C 1
ATOM 954 O O . GLU A 1 118 ? -8.479 4.011 6.054 1.00 84.38 118 GLU A O 1
ATOM 959 N N . THR A 1 119 ? -9.901 3.121 7.544 1.00 91.19 119 THR A N 1
ATOM 960 C CA . THR A 1 119 ? -9.712 4.150 8.573 1.00 91.19 119 THR A CA 1
ATOM 961 C C . THR A 1 119 ? -8.259 4.218 9.030 1.00 91.19 119 THR A C 1
ATOM 963 O O . THR A 1 119 ? -7.666 5.295 9.011 1.00 91.19 119 THR A O 1
ATOM 966 N N . VAL A 1 120 ? -7.652 3.080 9.379 1.00 94.56 120 VAL A N 1
ATOM 967 C CA . VAL A 1 120 ? -6.251 3.032 9.825 1.00 94.56 120 VAL A CA 1
ATOM 968 C C . VAL A 1 120 ? -5.291 3.445 8.707 1.00 94.56 120 VAL A C 1
ATOM 970 O O . VAL A 1 120 ? -4.339 4.191 8.944 1.00 94.56 120 VAL A O 1
ATOM 973 N N . TYR A 1 121 ? -5.539 3.001 7.475 1.00 88.88 121 TYR A N 1
ATOM 974 C CA . TYR A 1 121 ? -4.721 3.368 6.323 1.00 88.88 121 TYR A CA 1
ATOM 975 C C . TYR A 1 121 ? -4.773 4.878 6.057 1.00 88.88 121 TYR A C 1
ATOM 977 O O . TYR A 1 121 ? -3.736 5.518 5.898 1.00 88.88 121 TYR A O 1
ATOM 985 N N . LEU A 1 122 ? -5.967 5.472 6.104 1.00 85.06 122 LEU A N 1
ATOM 986 C CA . LEU A 1 122 ? -6.170 6.912 5.960 1.00 85.06 122 LEU A CA 1
ATOM 987 C C . LEU A 1 122 ? -5.520 7.722 7.086 1.00 85.06 122 LEU A C 1
ATOM 989 O O . LEU A 1 122 ? -4.899 8.751 6.823 1.00 85.06 122 LEU A O 1
ATOM 993 N N . GLN A 1 123 ? -5.619 7.255 8.332 1.00 91.38 123 GLN A N 1
ATOM 994 C CA . GLN A 1 123 ? -4.908 7.867 9.455 1.00 91.38 123 GLN A CA 1
ATOM 995 C C . GLN A 1 123 ? -3.395 7.860 9.224 1.00 91.38 123 GLN A C 1
ATOM 997 O O . GLN A 1 123 ? -2.736 8.869 9.470 1.00 91.38 123 GLN A O 1
ATOM 1002 N N . ASN A 1 124 ? -2.843 6.753 8.719 1.00 91.19 124 ASN A N 1
ATOM 1003 C CA . ASN A 1 124 ? -1.424 6.683 8.397 1.00 91.19 124 ASN A CA 1
ATOM 1004 C C . ASN A 1 124 ? -1.060 7.647 7.258 1.00 91.19 124 ASN A C 1
ATOM 1006 O O . ASN A 1 124 ? -0.076 8.366 7.382 1.00 91.19 124 ASN A O 1
ATOM 1010 N N . LEU A 1 125 ? -1.871 7.759 6.203 1.00 85.00 125 LEU A N 1
ATOM 1011 C CA . LEU A 1 125 ? -1.624 8.740 5.138 1.00 85.00 125 LEU A CA 1
ATOM 1012 C C . LEU A 1 125 ? -1.655 10.185 5.659 1.00 85.00 125 LEU A C 1
ATOM 1014 O O . LEU A 1 125 ? -0.788 10.973 5.300 1.00 85.00 125 LEU A O 1
ATOM 1018 N N . ASP A 1 126 ? -2.566 10.532 6.574 1.00 85.50 126 ASP A N 1
ATOM 1019 C CA . ASP A 1 126 ? -2.576 11.861 7.210 1.00 85.50 126 ASP A CA 1
ATOM 1020 C C . ASP A 1 126 ? -1.332 12.127 8.073 1.00 85.50 126 ASP A C 1
ATOM 1022 O O . ASP A 1 126 ? -0.897 13.273 8.205 1.00 85.50 126 ASP A O 1
ATOM 1026 N N . ILE A 1 127 ? -0.762 11.090 8.694 1.00 88.00 127 ILE A N 1
ATOM 1027 C CA . ILE A 1 127 ? 0.510 11.196 9.419 1.00 88.00 127 ILE A CA 1
ATOM 1028 C C . ILE A 1 127 ? 1.658 11.422 8.429 1.00 88.00 127 ILE A C 1
ATOM 1030 O O . ILE A 1 127 ? 2.453 12.338 8.640 1.00 88.00 127 ILE A O 1
ATOM 1034 N N . ALA A 1 128 ? 1.716 10.650 7.340 1.00 84.75 128 ALA A N 1
ATOM 1035 C CA . ALA A 1 128 ? 2.732 10.799 6.300 1.00 84.75 128 ALA A CA 1
ATOM 1036 C C . ALA A 1 128 ? 2.672 12.190 5.645 1.00 84.75 128 ALA A C 1
ATOM 1038 O O . ALA A 1 128 ? 3.688 12.857 5.514 1.00 84.75 128 ALA A O 1
ATOM 1039 N N . GLU A 1 129 ? 1.482 12.718 5.350 1.00 80.00 129 GLU A N 1
ATOM 1040 C CA . GLU A 1 129 ? 1.323 14.049 4.744 1.00 80.00 129 GLU A CA 1
ATOM 1041 C C . GLU A 1 129 ? 1.795 15.225 5.621 1.00 80.00 129 GLU A C 1
ATOM 1043 O O . GLU A 1 129 ? 1.857 16.366 5.144 1.00 80.00 129 GLU A O 1
ATOM 1048 N N . LYS A 1 130 ? 2.085 14.991 6.906 1.00 79.75 130 LYS A N 1
ATOM 1049 C CA . LYS A 1 130 ? 2.650 16.014 7.799 1.00 79.75 130 LYS A CA 1
ATOM 1050 C C . LYS A 1 130 ? 4.160 16.163 7.641 1.00 79.75 130 LYS A C 1
ATOM 1052 O O . LYS A 1 130 ? 4.686 17.170 8.114 1.00 79.75 130 LYS A O 1
ATOM 1057 N N . THR A 1 131 ? 4.851 15.219 6.997 1.00 75.38 131 THR A N 1
ATOM 1058 C CA . THR A 1 131 ? 6.255 15.423 6.626 1.00 75.38 131 THR A CA 1
ATOM 1059 C C . THR A 1 131 ? 6.349 16.180 5.304 1.00 75.38 131 THR A C 1
ATOM 1061 O O . THR A 1 131 ? 5.654 15.883 4.336 1.00 75.38 131 THR A O 1
ATOM 1064 N N . GLU A 1 132 ? 7.206 17.200 5.270 1.00 70.00 132 GLU A N 1
ATOM 1065 C CA . GLU A 1 132 ? 7.528 17.935 4.038 1.00 70.00 132 GLU A CA 1
ATOM 1066 C C . GLU A 1 132 ? 8.521 17.164 3.152 1.00 70.00 132 GLU A C 1
ATOM 1068 O O . GLU A 1 132 ? 8.706 17.512 1.988 1.00 70.00 132 GLU A O 1
ATOM 1073 N N . ASP A 1 133 ? 9.159 16.133 3.711 1.00 75.38 133 ASP A N 1
ATOM 1074 C CA . ASP A 1 133 ? 10.182 15.313 3.069 1.00 75.38 133 ASP A CA 1
ATOM 1075 C C . ASP A 1 133 ? 9.657 13.882 2.882 1.00 75.38 133 ASP A C 1
ATOM 1077 O O . ASP A 1 133 ? 9.506 13.147 3.866 1.00 75.38 133 ASP A O 1
ATOM 1081 N N . GLU A 1 134 ? 9.355 13.517 1.630 1.00 67.50 134 GLU A N 1
ATOM 1082 C CA . GLU A 1 134 ? 8.802 12.204 1.255 1.00 67.50 134 GLU A CA 1
ATOM 1083 C C . GLU A 1 134 ? 9.768 11.061 1.624 1.00 67.50 134 GLU A C 1
ATOM 1085 O O . GLU A 1 134 ? 9.336 9.994 2.060 1.00 67.50 134 GLU A O 1
ATOM 1090 N N . ASP A 1 135 ? 11.083 11.311 1.581 1.00 71.19 135 ASP A N 1
ATOM 1091 C CA . ASP A 1 135 ? 12.108 10.315 1.923 1.00 71.19 135 ASP A CA 1
ATOM 1092 C C . ASP A 1 135 ? 12.139 10.001 3.432 1.00 71.19 135 ASP A C 1
ATOM 1094 O O . ASP A 1 135 ? 12.695 8.986 3.855 1.00 71.19 135 ASP A O 1
ATOM 1098 N N . LYS A 1 136 ? 11.509 10.849 4.260 1.00 78.06 136 LYS A N 1
ATOM 1099 C CA . LYS A 1 136 ? 11.401 10.679 5.718 1.00 78.06 136 LYS A CA 1
ATOM 1100 C C . LYS A 1 136 ? 10.014 10.263 6.197 1.00 78.06 136 LYS A C 1
ATOM 1102 O O . LYS A 1 136 ? 9.815 10.117 7.404 1.00 78.06 136 LYS A O 1
ATOM 1107 N N . GLU A 1 137 ? 9.055 10.038 5.297 1.00 82.69 137 GLU A N 1
ATOM 1108 C CA . GLU A 1 137 ? 7.695 9.607 5.666 1.00 82.69 137 GLU A CA 1
ATOM 1109 C C . GLU A 1 137 ? 7.717 8.384 6.574 1.00 82.69 137 GLU A C 1
ATOM 1111 O O . GLU A 1 137 ? 7.049 8.340 7.607 1.00 82.69 137 GLU A O 1
ATOM 1116 N N . LEU A 1 138 ? 8.554 7.409 6.230 1.00 86.69 138 LEU A N 1
ATOM 1117 C CA . LEU A 1 138 ? 8.615 6.153 6.952 1.00 86.69 138 LEU A CA 1
ATOM 1118 C C . LEU A 1 138 ? 9.180 6.312 8.377 1.00 86.69 138 LEU A C 1
ATOM 1120 O O . LEU A 1 138 ? 8.903 5.479 9.238 1.00 86.69 138 LEU A O 1
ATOM 1124 N N . GLU A 1 139 ? 9.937 7.376 8.664 1.00 88.19 139 GLU A N 1
ATOM 1125 C CA . GLU A 1 139 ? 10.458 7.676 10.008 1.00 88.19 139 GLU A CA 1
ATOM 1126 C C . GLU A 1 139 ? 9.349 8.077 10.993 1.00 88.19 139 GLU A C 1
ATOM 1128 O O . GLU A 1 139 ? 9.536 7.964 12.204 1.00 88.19 139 GLU A O 1
ATOM 1133 N N . GLN A 1 140 ? 8.177 8.491 10.495 1.00 87.31 140 GLN A N 1
ATOM 1134 C CA . GLN A 1 140 ? 7.017 8.823 11.330 1.00 87.31 140 GLN A CA 1
ATOM 1135 C C . GLN A 1 140 ? 6.346 7.585 11.938 1.00 87.31 140 GLN A C 1
ATOM 1137 O O . GLN A 1 140 ? 5.555 7.708 12.875 1.00 87.31 140 GLN A O 1
ATOM 1142 N N . PHE A 1 141 ? 6.649 6.391 11.418 1.00 92.56 141 PHE A N 1
ATOM 1143 C CA . PHE A 1 141 ? 5.978 5.160 11.809 1.00 92.56 141 PHE A CA 1
ATOM 1144 C C . PHE A 1 141 ? 6.920 4.186 12.514 1.00 92.56 141 PHE A C 1
ATOM 1146 O O . PHE A 1 141 ? 7.990 3.820 12.014 1.00 92.56 141 PHE A O 1
ATOM 1153 N N . THR A 1 142 ? 6.449 3.678 13.649 1.00 93.06 142 THR A N 1
ATOM 1154 C CA . THR A 1 142 ? 7.058 2.591 14.419 1.00 93.06 142 THR A CA 1
ATOM 1155 C C . THR A 1 142 ? 6.022 1.494 14.683 1.00 93.06 142 THR A C 1
ATOM 1157 O O . THR A 1 142 ? 4.835 1.677 14.402 1.00 93.06 142 THR A O 1
ATOM 1160 N N . GLY A 1 143 ? 6.482 0.335 15.165 1.00 96.12 143 GLY A N 1
ATOM 1161 C CA . GLY A 1 143 ? 5.608 -0.763 15.590 1.00 96.12 143 GLY A CA 1
ATOM 1162 C C . GLY A 1 143 ? 4.615 -1.219 14.517 1.00 96.12 143 GLY A C 1
ATOM 1163 O O . GLY A 1 143 ? 4.936 -1.259 13.325 1.00 96.12 143 GLY A O 1
ATOM 1164 N N . ALA A 1 144 ? 3.396 -1.540 14.945 1.00 97.38 144 ALA A N 1
ATOM 1165 C CA . ALA A 1 144 ? 2.340 -2.060 14.091 1.00 97.38 144 ALA A CA 1
ATOM 1166 C C . ALA A 1 144 ? 1.896 -1.054 13.018 1.00 97.38 144 ALA A C 1
ATOM 1168 O O . ALA A 1 144 ? 1.616 -1.450 11.883 1.00 97.38 144 ALA A O 1
ATOM 1169 N N . ARG A 1 145 ? 1.902 0.255 13.319 1.00 95.94 145 ARG A N 1
ATOM 1170 C CA . ARG A 1 145 ? 1.566 1.291 12.324 1.00 95.94 145 ARG A CA 1
ATOM 1171 C C . ARG A 1 145 ? 2.503 1.270 11.129 1.00 95.94 145 ARG A C 1
ATOM 1173 O O . ARG A 1 145 ? 2.037 1.404 10.001 1.00 95.94 145 ARG A O 1
ATOM 1180 N N . ARG A 1 146 ? 3.803 1.068 11.362 1.00 97.00 146 ARG A N 1
ATOM 1181 C CA . ARG A 1 146 ? 4.800 0.984 10.286 1.00 97.00 146 ARG A CA 1
ATOM 1182 C C . ARG A 1 146 ? 4.504 -0.182 9.352 1.00 97.00 146 ARG A C 1
ATOM 1184 O O . ARG A 1 146 ? 4.492 0.006 8.141 1.00 97.00 146 ARG A O 1
ATOM 1191 N N . ILE A 1 147 ? 4.220 -1.355 9.916 1.00 98.38 147 ILE A N 1
ATOM 1192 C CA . ILE A 1 147 ? 3.885 -2.564 9.152 1.00 98.38 147 ILE A CA 1
ATOM 1193 C C . ILE A 1 147 ? 2.637 -2.331 8.295 1.00 98.38 147 ILE A C 1
ATOM 1195 O O . ILE A 1 147 ? 2.655 -2.598 7.094 1.00 98.38 147 ILE A O 1
ATOM 1199 N N . VAL A 1 148 ? 1.578 -1.767 8.882 1.00 97.88 148 VAL A N 1
ATOM 1200 C CA . VAL A 1 148 ? 0.329 -1.480 8.161 1.00 97.88 148 VAL A CA 1
ATOM 1201 C C . VAL A 1 148 ? 0.523 -0.416 7.081 1.00 97.88 148 VAL A C 1
ATOM 1203 O O . VAL A 1 148 ? -0.049 -0.548 6.006 1.00 97.88 148 VAL A O 1
ATOM 1206 N N . TYR A 1 149 ? 1.342 0.613 7.319 1.00 96.31 149 TYR A N 1
ATOM 1207 C CA . TYR A 1 149 ? 1.650 1.625 6.304 1.00 96.31 149 TYR A CA 1
ATOM 1208 C C . TYR A 1 149 ? 2.380 1.025 5.094 1.00 96.31 149 TYR A C 1
ATOM 1210 O O . TYR A 1 149 ? 1.965 1.248 3.959 1.00 96.31 149 TYR A O 1
ATOM 1218 N N . ILE A 1 150 ? 3.412 0.205 5.337 1.00 97.88 150 ILE A N 1
ATOM 1219 C CA . ILE A 1 150 ? 4.181 -0.477 4.284 1.00 97.88 150 ILE A CA 1
ATOM 1220 C C . ILE A 1 150 ? 3.265 -1.358 3.428 1.00 97.88 150 ILE A C 1
ATOM 1222 O O . ILE A 1 150 ? 3.261 -1.240 2.203 1.00 97.88 150 ILE A O 1
ATOM 1226 N N . LEU A 1 151 ? 2.477 -2.229 4.067 1.00 98.44 151 LEU A N 1
ATOM 1227 C CA . LEU A 1 151 ? 1.591 -3.150 3.350 1.00 98.44 151 LEU A CA 1
ATOM 1228 C C . LEU A 1 151 ? 0.415 -2.437 2.693 1.00 98.44 151 LEU A C 1
ATOM 1230 O O . LEU A 1 151 ? -0.020 -2.855 1.626 1.00 98.44 151 LEU A O 1
ATOM 1234 N N . GLY A 1 152 ? -0.060 -1.353 3.307 1.00 94.06 152 GLY A N 1
ATOM 1235 C CA . GLY A 1 152 ? -1.051 -0.465 2.725 1.00 94.06 152 GLY A CA 1
ATOM 1236 C C . GLY A 1 152 ? -0.560 0.086 1.394 1.00 94.06 152 GLY A C 1
ATOM 1237 O O . GLY A 1 152 ? -1.215 -0.146 0.389 1.00 94.06 152 GLY A O 1
ATOM 1238 N N . LEU A 1 153 ? 0.620 0.717 1.354 1.00 92.94 153 LEU A N 1
ATOM 1239 C CA . LEU A 1 153 ? 1.201 1.224 0.106 1.00 92.94 153 LEU A CA 1
ATOM 1240 C C . LEU A 1 153 ? 1.435 0.109 -0.924 1.00 92.94 153 LEU A C 1
ATOM 1242 O O . LEU A 1 153 ? 1.098 0.276 -2.094 1.00 92.94 153 LEU A O 1
ATOM 1246 N N . TYR A 1 154 ? 1.960 -1.036 -0.495 1.00 97.69 154 TYR A N 1
ATOM 1247 C CA . TYR A 1 154 ? 2.220 -2.175 -1.373 1.00 97.69 154 TYR A CA 1
ATOM 1248 C C . TYR A 1 154 ? 0.951 -2.709 -2.063 1.00 97.69 154 TYR A C 1
ATOM 1250 O O . TYR A 1 154 ? 0.889 -2.724 -3.292 1.00 97.69 154 TYR A O 1
ATOM 1258 N N . ASP A 1 155 ? -0.080 -3.077 -1.292 1.00 94.69 155 ASP A N 1
ATOM 1259 C CA . ASP A 1 155 ? -1.366 -3.546 -1.838 1.00 94.69 155 ASP A CA 1
ATOM 1260 C C . ASP A 1 155 ? -2.024 -2.442 -2.677 1.00 94.69 155 ASP A C 1
ATOM 1262 O O . ASP A 1 155 ? -2.498 -2.683 -3.783 1.00 94.69 155 ASP A O 1
ATOM 1266 N N . SER A 1 156 ? -1.963 -1.193 -2.200 1.00 85.38 156 SER A N 1
ATOM 1267 C CA . SER A 1 156 ? -2.571 -0.037 -2.860 1.00 85.38 156 SER A CA 1
ATOM 1268 C C . SER A 1 156 ? -2.095 0.145 -4.304 1.00 85.38 156 SER A C 1
ATOM 1270 O O . SER A 1 156 ? -2.889 0.424 -5.206 1.00 85.38 156 SER A O 1
ATOM 1272 N N . GLU A 1 157 ? -0.795 -0.010 -4.537 1.00 88.44 157 GLU A N 1
ATOM 1273 C CA . GLU A 1 157 ? -0.196 0.214 -5.844 1.00 88.44 157 GLU A CA 1
ATOM 1274 C C . GLU A 1 157 ? -0.466 -0.956 -6.783 1.00 88.44 157 GLU A C 1
ATOM 1276 O O . GLU A 1 157 ? -0.827 -0.728 -7.940 1.00 88.44 157 GLU A O 1
ATOM 1281 N N . ILE A 1 158 ? -0.383 -2.190 -6.274 1.00 90.69 158 ILE A N 1
ATOM 1282 C CA . ILE A 1 158 ? -0.680 -3.391 -7.059 1.00 90.69 158 ILE A CA 1
ATOM 1283 C C . ILE A 1 158 ? -2.139 -3.372 -7.512 1.00 90.69 158 ILE A C 1
ATOM 1285 O O . ILE A 1 158 ? -2.405 -3.454 -8.707 1.00 90.69 158 ILE A O 1
ATOM 1289 N N . GLN A 1 159 ? -3.084 -3.122 -6.603 1.00 82.94 159 GLN A N 1
ATOM 1290 C CA . GLN A 1 159 ? -4.513 -3.051 -6.933 1.00 82.94 159 GLN A CA 1
ATOM 1291 C C . GLN A 1 159 ? -4.861 -1.928 -7.928 1.00 82.94 159 GLN A C 1
ATOM 1293 O O . GLN A 1 159 ? -5.920 -1.969 -8.561 1.00 82.94 159 GLN A O 1
ATOM 1298 N N . ASN A 1 160 ? -4.013 -0.900 -8.046 1.00 80.31 160 ASN A N 1
ATOM 1299 C CA . ASN A 1 160 ? -4.220 0.219 -8.965 1.00 80.31 160 ASN A CA 1
ATOM 1300 C C . ASN A 1 160 ? -3.583 0.000 -10.342 1.00 80.31 160 ASN A C 1
ATOM 1302 O O . ASN A 1 160 ? -4.185 0.373 -11.350 1.00 80.31 160 ASN A O 1
ATOM 1306 N N . GLY A 1 161 ? -2.365 -0.538 -10.394 1.00 78.50 161 GLY A N 1
ATOM 1307 C CA . GLY A 1 161 ? -1.594 -0.630 -11.635 1.00 78.50 161 GLY A CA 1
ATOM 1308 C C . GLY A 1 161 ? -0.497 -1.690 -11.635 1.00 78.50 161 GLY A C 1
ATOM 1309 O O . GLY A 1 161 ? 0.407 -1.607 -12.468 1.00 78.50 161 GLY A O 1
ATOM 1310 N N . GLY A 1 162 ? -0.575 -2.658 -10.723 1.00 90.06 162 GLY A N 1
ATOM 1311 C CA . GLY A 1 162 ? 0.348 -3.783 -10.637 1.00 90.06 162 GLY A CA 1
ATOM 1312 C C . GLY A 1 162 ? 1.673 -3.469 -9.945 1.00 90.06 162 GLY A C 1
ATOM 1313 O O . GLY A 1 162 ? 1.978 -2.327 -9.578 1.00 90.06 162 GLY A O 1
ATOM 1314 N N . LEU A 1 163 ? 2.509 -4.492 -9.796 1.00 97.12 163 LEU A N 1
ATOM 1315 C CA . LEU A 1 163 ? 3.823 -4.388 -9.159 1.00 97.12 163 LEU A CA 1
ATOM 1316 C C . LEU A 1 163 ? 4.754 -3.412 -9.897 1.00 97.12 163 LEU A C 1
ATOM 1318 O O . LEU A 1 163 ? 5.573 -2.732 -9.274 1.00 97.12 163 LEU A O 1
ATOM 1322 N N . CYS A 1 164 ? 4.608 -3.273 -11.220 1.00 95.44 164 CYS A N 1
ATOM 1323 C CA . CYS A 1 164 ? 5.356 -2.260 -11.964 1.00 95.44 164 CYS A CA 1
ATOM 1324 C C . CYS A 1 164 ? 5.027 -0.846 -11.465 1.00 95.44 164 CYS A C 1
ATOM 1326 O O . CYS A 1 164 ? 5.930 -0.013 -11.358 1.00 95.44 164 CYS A O 1
ATOM 1328 N N . GLN A 1 165 ? 3.759 -0.559 -11.158 1.00 89.38 165 GLN A N 1
ATOM 1329 C CA . GLN A 1 165 ? 3.371 0.736 -10.614 1.00 89.38 165 GLN A CA 1
ATOM 1330 C C . GLN A 1 165 ? 3.976 0.954 -9.223 1.00 89.38 165 GLN A C 1
ATOM 1332 O O . GLN A 1 165 ? 4.520 2.030 -8.977 1.00 89.38 165 GLN A O 1
ATOM 1337 N N . PHE A 1 166 ? 3.983 -0.074 -8.368 1.00 95.25 166 PHE A N 1
ATOM 1338 C CA . PHE A 1 166 ? 4.624 -0.019 -7.050 1.00 95.25 166 PHE A CA 1
ATOM 1339 C C . PHE A 1 166 ? 6.106 0.386 -7.131 1.00 95.25 166 PHE A C 1
ATOM 1341 O O . PHE A 1 166 ? 6.532 1.287 -6.410 1.00 95.25 166 PHE A O 1
ATOM 1348 N N . PHE A 1 167 ? 6.885 -0.211 -8.042 1.00 95.94 167 PHE A N 1
ATOM 1349 C CA . PHE A 1 167 ? 8.305 0.132 -8.197 1.00 95.94 167 PHE A CA 1
ATOM 1350 C C . PHE A 1 167 ? 8.561 1.487 -8.862 1.00 95.94 167 PHE A C 1
ATOM 1352 O O . PHE A 1 167 ? 9.591 2.108 -8.598 1.00 95.94 167 PHE A O 1
ATOM 1359 N N . VAL A 1 168 ? 7.667 1.956 -9.734 1.00 90.06 168 VAL A N 1
ATOM 1360 C CA . VAL A 1 168 ? 7.844 3.244 -10.422 1.00 90.06 168 VAL A CA 1
ATOM 1361 C C . VAL A 1 168 ? 7.435 4.421 -9.533 1.00 90.06 168 VAL A C 1
ATOM 1363 O O . VAL A 1 168 ? 8.099 5.463 -9.543 1.00 90.06 168 VAL A O 1
ATOM 1366 N N . ASN A 1 169 ? 6.355 4.277 -8.766 1.00 86.50 169 ASN A N 1
ATOM 1367 C CA . ASN A 1 169 ? 5.827 5.340 -7.915 1.00 86.50 169 ASN A CA 1
ATOM 1368 C C . ASN A 1 169 ? 6.724 5.602 -6.694 1.00 86.50 169 ASN A C 1
ATOM 1370 O O . ASN A 1 169 ? 7.642 4.839 -6.393 1.00 86.50 169 ASN A O 1
ATOM 1374 N N . SER A 1 170 ? 6.483 6.714 -5.990 1.00 85.94 170 SER A N 1
ATOM 1375 C CA . SER A 1 170 ? 7.218 7.064 -4.762 1.00 85.94 170 SER A CA 1
ATOM 1376 C C . SER A 1 170 ? 7.060 6.007 -3.665 1.00 85.94 170 SER A C 1
ATOM 1378 O O . SER A 1 170 ? 7.987 5.805 -2.886 1.00 85.94 170 SER A O 1
ATOM 1380 N N . SER A 1 171 ? 5.960 5.246 -3.683 1.00 87.94 171 SER A N 1
ATOM 1381 C CA . SER A 1 171 ? 5.702 4.081 -2.827 1.00 87.94 171 SER A CA 1
ATOM 1382 C C . SER A 1 171 ? 6.838 3.050 -2.818 1.00 87.94 171 SER A C 1
ATOM 1384 O O . SER A 1 171 ? 7.004 2.336 -1.832 1.00 87.94 171 SER A O 1
ATOM 1386 N N . ARG A 1 172 ? 7.700 3.017 -3.846 1.00 91.94 172 ARG A N 1
ATOM 1387 C CA . ARG A 1 172 ? 8.921 2.195 -3.865 1.00 91.94 172 ARG A CA 1
ATOM 1388 C C . ARG A 1 172 ? 9.830 2.398 -2.647 1.00 91.94 172 ARG A C 1
ATOM 1390 O O . ARG A 1 172 ? 10.599 1.499 -2.327 1.00 91.94 172 ARG A O 1
ATOM 1397 N N . VAL A 1 173 ? 9.743 3.542 -1.958 1.00 91.00 173 VAL A N 1
ATOM 1398 C CA . VAL A 1 173 ? 10.515 3.832 -0.736 1.00 91.00 173 VAL A CA 1
ATOM 1399 C C . VAL A 1 173 ? 10.303 2.777 0.356 1.00 91.00 173 VAL A C 1
ATOM 1401 O O . VAL A 1 173 ? 11.196 2.538 1.168 1.00 91.00 173 VAL A O 1
ATOM 1404 N N . VAL A 1 174 ? 9.150 2.092 0.360 1.00 94.75 174 VAL A N 1
ATOM 1405 C CA . VAL A 1 174 ? 8.869 1.021 1.325 1.00 94.75 174 VAL A CA 1
ATOM 1406 C C . VAL A 1 174 ? 9.261 -0.380 0.848 1.00 94.75 174 VAL A C 1
ATOM 1408 O O . VAL A 1 174 ? 9.232 -1.311 1.653 1.00 94.75 174 VAL A O 1
ATOM 1411 N N . ALA A 1 175 ? 9.671 -0.552 -0.415 1.00 97.25 175 ALA A N 1
ATOM 1412 C CA . ALA A 1 175 ? 10.025 -1.851 -0.996 1.00 97.25 175 ALA A CA 1
ATOM 1413 C C . ALA A 1 175 ? 11.061 -2.661 -0.186 1.00 97.25 175 ALA A C 1
ATOM 1415 O O . ALA A 1 175 ? 10.842 -3.866 -0.031 1.00 97.25 175 ALA A O 1
ATOM 1416 N N . PRO A 1 176 ? 12.117 -2.059 0.410 1.00 97.44 176 PRO A N 1
ATOM 1417 C CA . PRO A 1 176 ? 13.074 -2.797 1.242 1.00 97.44 176 PRO A CA 1
ATOM 1418 C C . PRO A 1 176 ? 12.451 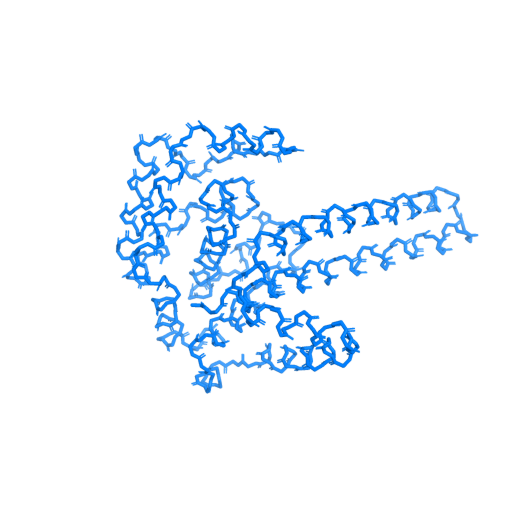-3.506 2.451 1.00 97.44 176 PRO A C 1
ATOM 1420 O O . PRO A 1 176 ? 13.044 -4.433 2.995 1.00 97.44 176 PRO A O 1
ATOM 1423 N N . TYR A 1 177 ? 11.273 -3.060 2.890 1.00 98.12 177 TYR A N 1
ATOM 1424 C CA . TYR A 1 177 ? 10.626 -3.514 4.119 1.00 98.12 177 TYR A CA 1
ATOM 1425 C C . TYR A 1 177 ? 9.423 -4.431 3.863 1.00 98.12 177 TYR A C 1
ATOM 1427 O O . TYR A 1 177 ? 8.855 -4.967 4.814 1.00 98.12 177 TYR A O 1
ATOM 1435 N N . VAL A 1 178 ? 9.028 -4.635 2.600 1.00 98.62 178 VAL A N 1
ATOM 1436 C CA . VAL A 1 178 ? 7.830 -5.415 2.238 1.00 98.62 178 VAL A CA 1
ATOM 1437 C C . VAL A 1 178 ? 7.937 -6.862 2.720 1.00 98.62 178 VAL A C 1
ATOM 1439 O O . VAL A 1 178 ? 7.011 -7.346 3.367 1.00 98.62 178 VAL A O 1
ATOM 1442 N N . SER A 1 179 ? 9.069 -7.540 2.498 1.00 98.69 179 SER A N 1
ATOM 1443 C CA . SER A 1 179 ? 9.249 -8.933 2.941 1.00 98.69 179 SER A CA 1
ATOM 1444 C C . SER A 1 179 ? 9.139 -9.095 4.459 1.00 98.69 179 SER A C 1
ATOM 1446 O O . SER A 1 179 ? 8.529 -10.045 4.950 1.00 98.69 179 SER A O 1
ATOM 1448 N N . GLU A 1 180 ? 9.711 -8.165 5.228 1.00 98.44 180 GLU A N 1
ATOM 1449 C CA . GLU A 1 180 ? 9.586 -8.173 6.688 1.00 98.44 180 GLU A CA 1
ATOM 1450 C C . GLU A 1 180 ? 8.129 -7.951 7.106 1.00 98.44 180 GLU A C 1
ATOM 1452 O O . GLU A 1 180 ? 7.596 -8.714 7.910 1.00 98.44 180 GLU A O 1
ATOM 1457 N N . ALA A 1 181 ? 7.454 -6.973 6.503 1.00 98.69 181 ALA A N 1
ATOM 1458 C CA . ALA A 1 181 ? 6.070 -6.657 6.820 1.00 98.69 181 ALA A CA 1
ATOM 1459 C C . ALA A 1 181 ? 5.105 -7.812 6.490 1.00 98.69 181 ALA A C 1
ATOM 1461 O O . ALA A 1 181 ? 4.266 -8.164 7.322 1.00 98.69 181 ALA A O 1
ATOM 1462 N N . LEU A 1 182 ? 5.261 -8.462 5.330 1.00 98.88 182 LEU A N 1
ATOM 1463 C CA . LEU A 1 182 ? 4.474 -9.640 4.940 1.00 98.88 182 LEU A CA 1
ATOM 1464 C C . LEU A 1 182 ? 4.681 -10.805 5.916 1.00 98.88 182 LEU A C 1
ATOM 1466 O O . LEU A 1 182 ? 3.723 -11.485 6.295 1.00 98.88 182 LEU A O 1
ATOM 1470 N N . ARG A 1 183 ? 5.921 -11.000 6.381 1.00 98.69 183 ARG A N 1
ATOM 1471 C CA . ARG A 1 183 ? 6.257 -11.998 7.403 1.00 98.69 183 ARG A CA 1
ATOM 1472 C C . ARG A 1 183 ? 5.598 -11.678 8.744 1.00 98.69 183 ARG A C 1
ATOM 1474 O O . ARG A 1 183 ? 5.057 -12.586 9.370 1.00 98.69 183 ARG A O 1
ATOM 1481 N N . CYS A 1 184 ? 5.601 -10.412 9.168 1.00 98.38 184 CYS A N 1
ATOM 1482 C CA . CYS A 1 184 ? 4.978 -9.969 10.419 1.00 98.38 184 CYS A CA 1
ATOM 1483 C C . CYS A 1 184 ? 3.473 -10.255 10.468 1.00 98.38 184 CYS A C 1
ATOM 1485 O O . CYS A 1 184 ? 2.976 -10.668 11.512 1.00 98.38 184 CYS A O 1
ATOM 1487 N N . VAL A 1 185 ? 2.757 -10.082 9.352 1.00 98.56 185 VAL A N 1
ATOM 1488 C CA . VAL A 1 185 ? 1.308 -10.355 9.281 1.00 98.56 185 VAL A CA 1
ATOM 1489 C C . VAL A 1 185 ? 0.976 -11.811 8.917 1.00 98.56 185 VAL A C 1
ATOM 1491 O O . VAL A 1 185 ? -0.193 -12.170 8.772 1.00 98.56 185 VAL A O 1
ATOM 1494 N N . GLY A 1 186 ? 1.989 -12.667 8.736 1.00 98.31 186 GLY A N 1
ATOM 1495 C CA . GLY A 1 186 ? 1.810 -14.074 8.369 1.00 98.31 186 GLY A CA 1
ATOM 1496 C C . GLY A 1 186 ? 1.227 -14.290 6.965 1.00 98.31 186 GLY A C 1
ATOM 1497 O O . GLY A 1 186 ? 0.529 -15.283 6.735 1.00 98.31 186 GLY A O 1
ATOM 1498 N N . ALA A 1 187 ? 1.481 -13.372 6.029 1.00 98.50 187 ALA A N 1
ATOM 1499 C CA . ALA A 1 187 ? 1.062 -13.467 4.630 1.00 98.50 187 ALA A CA 1
ATOM 1500 C C . ALA A 1 187 ? 2.107 -14.232 3.796 1.00 98.50 187 ALA A C 1
ATOM 1502 O O . ALA A 1 187 ? 2.752 -13.674 2.912 1.00 98.50 187 ALA A O 1
ATOM 1503 N N . ASN A 1 188 ? 2.300 -15.518 4.110 1.00 98.44 188 ASN A N 1
ATOM 1504 C CA . ASN A 1 188 ? 3.403 -16.321 3.566 1.00 98.44 188 ASN A CA 1
ATOM 1505 C C . ASN A 1 188 ? 3.362 -16.489 2.038 1.00 98.44 188 ASN A C 1
ATOM 1507 O O . ASN A 1 188 ? 4.414 -16.452 1.414 1.00 98.44 188 ASN A O 1
ATOM 1511 N N . GLU A 1 189 ? 2.180 -16.646 1.438 1.00 98.50 189 GLU A N 1
ATOM 1512 C CA . GLU A 1 189 ? 2.048 -16.811 -0.020 1.00 98.50 189 GLU A CA 1
ATOM 1513 C C . GLU A 1 189 ? 2.417 -15.517 -0.761 1.00 98.50 189 GLU A C 1
ATOM 1515 O O . GLU A 1 189 ? 3.166 -15.541 -1.731 1.00 98.50 189 GLU A O 1
ATOM 1520 N N . HIS A 1 190 ? 1.988 -14.365 -0.233 1.00 98.69 190 HIS A N 1
ATOM 1521 C CA . HIS A 1 190 ? 2.385 -13.048 -0.749 1.00 98.69 190 HIS A CA 1
ATOM 1522 C C . HIS A 1 190 ? 3.888 -12.807 -0.601 1.00 98.69 190 HIS A C 1
ATOM 1524 O O . HIS A 1 190 ? 4.520 -12.246 -1.493 1.00 98.69 190 HIS A O 1
ATOM 1530 N N . LEU A 1 191 ? 4.460 -13.222 0.534 1.00 98.81 191 LEU A N 1
ATOM 1531 C CA . LEU A 1 191 ? 5.895 -13.137 0.793 1.00 98.81 191 LEU A CA 1
ATOM 1532 C C . LEU A 1 191 ? 6.689 -13.959 -0.222 1.00 98.81 191 LEU A C 1
ATOM 1534 O O . LEU A 1 191 ? 7.647 -13.449 -0.796 1.00 98.81 191 LEU A O 1
ATOM 1538 N N . GLU A 1 192 ? 6.287 -15.211 -0.440 1.00 98.81 192 GLU A N 1
ATOM 1539 C CA . GLU A 1 192 ? 6.928 -16.108 -1.397 1.00 98.81 192 GLU A CA 1
ATOM 1540 C C . GLU A 1 192 ? 6.846 -15.548 -2.819 1.00 98.81 192 GLU A C 1
ATOM 1542 O O . GLU A 1 192 ? 7.868 -15.473 -3.498 1.00 98.81 192 GLU A O 1
ATOM 1547 N N . LEU A 1 193 ? 5.672 -15.069 -3.240 1.00 98.81 193 LEU A N 1
ATOM 1548 C CA . LEU A 1 193 ? 5.476 -14.444 -4.547 1.00 98.81 193 LEU A CA 1
ATOM 1549 C C . LEU A 1 193 ? 6.406 -13.231 -4.746 1.00 98.81 193 LEU A C 1
ATOM 1551 O O . LEU A 1 193 ? 7.122 -13.146 -5.748 1.00 98.81 193 LEU A O 1
ATOM 1555 N N . PHE A 1 194 ? 6.466 -12.320 -3.767 1.00 98.75 194 PHE A N 1
ATOM 1556 C CA . PHE A 1 194 ? 7.332 -11.137 -3.818 1.00 98.75 194 PHE A CA 1
ATOM 1557 C C . PHE A 1 194 ? 8.826 -11.494 -3.825 1.00 98.75 194 PHE A C 1
ATOM 1559 O O . PHE A 1 194 ? 9.565 -11.019 -4.692 1.00 98.75 194 PHE A O 1
ATOM 1566 N N . GLU A 1 195 ? 9.278 -12.359 -2.909 1.00 98.69 195 GLU A N 1
ATOM 1567 C CA . GLU A 1 195 ? 10.685 -12.775 -2.818 1.00 98.69 195 GLU A CA 1
ATOM 1568 C C . GLU A 1 195 ? 11.134 -13.547 -4.070 1.00 98.69 195 GLU A C 1
ATOM 1570 O O . GLU A 1 195 ? 12.241 -13.318 -4.574 1.00 98.69 195 GLU A O 1
ATOM 1575 N N . ASN A 1 196 ? 10.271 -14.404 -4.626 1.00 98.69 196 ASN A N 1
ATOM 1576 C CA . ASN A 1 196 ? 10.543 -15.127 -5.867 1.00 98.69 196 ASN A CA 1
ATOM 1577 C C . ASN A 1 196 ? 10.696 -14.170 -7.049 1.00 98.69 196 ASN A C 1
ATOM 1579 O O . ASN A 1 196 ? 11.637 -14.323 -7.835 1.00 98.69 196 ASN A O 1
ATOM 1583 N N . PHE A 1 197 ? 9.825 -13.164 -7.166 1.00 98.69 197 PHE A N 1
ATOM 1584 C CA . PHE A 1 197 ? 9.898 -12.187 -8.247 1.00 98.69 197 PHE A CA 1
ATOM 1585 C C . PHE A 1 197 ? 11.199 -11.383 -8.203 1.00 98.69 197 PHE A C 1
ATOM 1587 O O . PHE A 1 197 ? 11.910 -11.304 -9.211 1.00 98.69 197 PHE A O 1
ATOM 1594 N N . ILE A 1 198 ? 11.547 -10.812 -7.045 1.00 98.38 198 ILE A N 1
ATOM 1595 C CA . ILE A 1 198 ? 12.755 -9.982 -6.925 1.00 98.38 198 ILE A CA 1
ATOM 1596 C C . ILE A 1 198 ? 14.027 -10.818 -7.092 1.00 98.38 198 ILE A C 1
ATOM 1598 O O . ILE A 1 198 ? 14.963 -10.375 -7.756 1.00 98.38 198 ILE A O 1
ATOM 1602 N N . THR A 1 199 ? 14.044 -12.057 -6.590 1.00 98.31 199 THR A N 1
ATOM 1603 C CA . THR A 1 199 ? 15.196 -12.959 -6.723 1.00 98.31 199 THR A CA 1
ATOM 1604 C C . THR A 1 199 ? 15.390 -13.398 -8.172 1.00 98.31 199 THR A C 1
ATOM 1606 O O . THR A 1 199 ? 16.492 -13.286 -8.711 1.00 98.31 199 THR A O 1
ATOM 1609 N N . THR A 1 200 ? 14.318 -13.840 -8.838 1.00 98.25 200 THR A N 1
ATOM 1610 C CA . THR A 1 200 ? 14.358 -14.299 -10.238 1.00 98.25 200 THR A CA 1
ATOM 1611 C C . THR A 1 200 ? 14.841 -13.199 -11.177 1.00 98.25 200 THR A C 1
ATOM 1613 O O . THR A 1 200 ? 15.619 -13.456 -12.095 1.00 98.25 200 THR A O 1
ATOM 1616 N N . ASN A 1 201 ? 14.431 -11.957 -10.917 1.00 97.94 201 ASN A N 1
ATOM 1617 C CA . ASN A 1 201 ? 14.785 -10.804 -11.737 1.00 97.94 201 ASN A CA 1
ATOM 1618 C C . ASN A 1 201 ? 16.040 -10.061 -11.247 1.00 97.94 201 ASN A C 1
ATOM 1620 O O . ASN A 1 201 ? 16.411 -9.049 -11.842 1.00 97.94 201 ASN A O 1
ATOM 1624 N N . SER A 1 202 ? 16.711 -10.558 -10.197 1.00 97.50 202 SER A N 1
ATOM 1625 C CA . SER A 1 202 ? 17.890 -9.923 -9.583 1.00 97.50 202 SER A CA 1
ATOM 1626 C C . SER A 1 202 ? 17.666 -8.440 -9.253 1.00 97.50 202 SER A C 1
ATOM 1628 O O . SER A 1 202 ? 18.506 -7.587 -9.545 1.00 97.50 202 SER A O 1
ATOM 1630 N N . ILE A 1 203 ? 16.498 -8.127 -8.688 1.00 97.56 203 ILE A N 1
ATOM 1631 C CA . ILE A 1 203 ? 16.107 -6.772 -8.301 1.00 97.56 203 ILE A CA 1
ATOM 1632 C C . ILE A 1 203 ? 16.620 -6.502 -6.888 1.00 97.56 203 ILE A C 1
ATOM 1634 O O . ILE A 1 203 ? 16.223 -7.174 -5.937 1.00 97.56 203 ILE A O 1
ATOM 1638 N N . ASP A 1 204 ? 17.468 -5.486 -6.750 1.00 97.50 204 ASP A N 1
ATOM 1639 C CA . ASP A 1 204 ? 17.825 -4.931 -5.450 1.00 97.50 204 ASP A CA 1
ATOM 1640 C C . ASP A 1 204 ? 16.736 -3.947 -5.010 1.00 97.50 204 ASP A C 1
ATOM 1642 O O . ASP A 1 204 ? 16.640 -2.832 -5.516 1.00 97.50 204 ASP A O 1
ATOM 1646 N N . VAL A 1 205 ? 15.886 -4.364 -4.073 1.00 96.94 205 VAL A N 1
ATOM 1647 C CA . VAL A 1 205 ? 14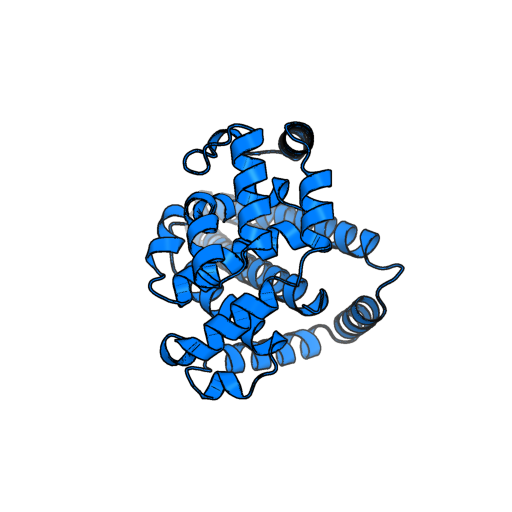.804 -3.512 -3.555 1.00 96.94 205 VAL A CA 1
ATOM 1648 C C . VAL A 1 205 ? 15.312 -2.328 -2.729 1.00 96.94 205 VAL A C 1
ATOM 1650 O O . VAL A 1 205 ? 14.538 -1.406 -2.490 1.00 96.94 205 VAL A O 1
ATOM 1653 N N . SER A 1 206 ? 16.587 -2.328 -2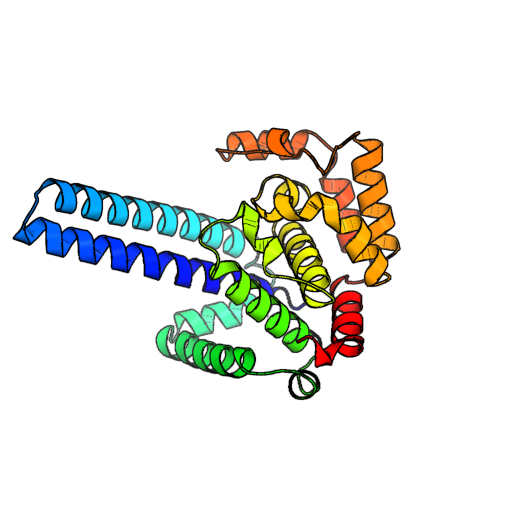.315 1.00 94.62 206 SER A N 1
ATOM 1654 C CA . SER A 1 206 ? 17.226 -1.193 -1.638 1.00 94.62 206 SER A CA 1
ATOM 1655 C C . SER A 1 206 ? 17.708 -0.098 -2.591 1.00 94.62 206 SER A C 1
ATOM 1657 O O . SER A 1 206 ? 17.913 1.032 -2.150 1.00 94.62 206 SER A O 1
ATOM 1659 N N . ASP A 1 207 ? 17.809 -0.397 -3.890 1.00 94.50 207 ASP A N 1
ATOM 1660 C CA . ASP A 1 207 ? 18.143 0.561 -4.944 1.00 94.50 207 ASP A CA 1
ATOM 1661 C C . ASP A 1 207 ? 17.209 0.392 -6.154 1.00 94.50 207 ASP A C 1
ATOM 1663 O O . ASP A 1 207 ? 17.447 -0.371 -7.096 1.00 94.50 207 ASP A O 1
ATOM 1667 N N . LEU A 1 208 ? 16.123 1.163 -6.135 1.00 93.94 208 LEU A N 1
ATOM 1668 C CA . LEU A 1 208 ? 15.122 1.190 -7.199 1.00 93.94 208 LEU A CA 1
ATOM 1669 C C . LEU A 1 208 ? 15.211 2.454 -8.066 1.00 93.94 208 LEU A C 1
ATOM 1671 O O . LEU A 1 208 ? 14.271 2.751 -8.804 1.00 93.94 208 LEU A O 1
ATOM 1675 N N . GLU A 1 209 ? 16.335 3.185 -8.060 1.00 90.62 209 GLU A N 1
ATOM 1676 C CA . GLU A 1 209 ? 16.493 4.380 -8.909 1.00 90.62 209 GLU A CA 1
ATOM 1677 C C . GLU A 1 209 ? 16.299 4.056 -10.398 1.00 90.62 209 GLU A C 1
ATOM 1679 O O . GLU A 1 209 ? 15.748 4.851 -11.163 1.00 90.62 209 GLU A O 1
ATOM 1684 N N . SER A 1 210 ? 16.669 2.839 -10.813 1.00 91.94 210 SER A N 1
ATOM 1685 C CA . SER A 1 210 ? 16.489 2.375 -12.193 1.00 91.94 210 SER A CA 1
ATOM 1686 C C . SER A 1 210 ? 15.023 2.237 -12.634 1.00 91.94 210 SER A C 1
ATOM 1688 O O . SER A 1 210 ? 14.775 2.082 -13.831 1.00 91.94 210 SER A O 1
ATOM 1690 N N . PHE A 1 211 ? 14.060 2.289 -11.708 1.00 91.88 211 PHE A N 1
ATOM 1691 C CA . PHE A 1 211 ? 12.620 2.278 -11.988 1.00 91.88 211 PHE A CA 1
ATOM 1692 C C . PHE A 1 211 ? 12.005 3.676 -12.089 1.00 91.88 211 PHE A C 1
ATOM 1694 O O . PHE A 1 211 ? 10.841 3.800 -12.470 1.00 91.88 211 PHE A O 1
ATOM 1701 N N . MET A 1 212 ? 12.771 4.740 -11.831 1.00 88.19 212 MET A N 1
ATOM 1702 C CA . MET A 1 212 ? 12.282 6.109 -11.984 1.00 88.19 212 MET A CA 1
ATOM 1703 C C . MET A 1 212 ? 11.702 6.337 -13.382 1.00 88.19 212 MET A C 1
ATOM 1705 O O . MET A 1 212 ? 12.321 6.020 -14.404 1.00 88.19 212 MET A O 1
ATOM 1709 N N . ALA A 1 213 ? 10.495 6.900 -13.433 1.00 85.12 213 ALA A N 1
ATOM 1710 C CA . ALA A 1 213 ? 9.834 7.277 -14.673 1.00 85.12 213 ALA A CA 1
ATOM 1711 C C . ALA A 1 213 ? 9.407 8.743 -14.619 1.00 85.12 213 ALA A C 1
ATOM 1713 O O . ALA A 1 213 ? 8.621 9.148 -13.769 1.00 85.12 213 ALA A O 1
ATOM 1714 N N . TYR A 1 214 ? 9.880 9.533 -15.583 1.00 83.25 214 TYR A N 1
ATOM 1715 C CA . TYR A 1 214 ? 9.514 10.949 -15.719 1.00 83.25 214 TYR A CA 1
ATOM 1716 C C . TYR A 1 214 ? 8.484 11.178 -16.830 1.00 83.25 214 TYR A C 1
ATOM 1718 O O . TYR A 1 214 ? 8.076 12.306 -17.107 1.00 83.25 214 TYR A O 1
ATOM 1726 N N . SER A 1 215 ? 8.072 10.104 -17.507 1.00 78.88 215 SER A N 1
ATOM 1727 C CA . SER A 1 215 ? 7.094 10.154 -18.581 1.00 78.88 215 SER A CA 1
ATOM 1728 C C . SER A 1 215 ? 6.335 8.839 -18.719 1.00 78.88 215 SER A C 1
ATOM 1730 O O . SER A 1 215 ? 6.829 7.762 -18.384 1.00 78.88 215 SER A O 1
ATOM 1732 N N . ILE A 1 216 ? 5.160 8.908 -19.348 1.00 76.25 216 ILE A N 1
ATOM 1733 C CA . ILE A 1 216 ? 4.390 7.718 -19.736 1.00 76.25 216 ILE A CA 1
ATOM 1734 C C . ILE A 1 216 ? 5.178 6.779 -20.663 1.00 76.25 216 ILE A C 1
ATOM 1736 O O . ILE A 1 216 ? 4.920 5.578 -20.716 1.00 76.25 216 ILE A O 1
ATOM 1740 N N . ARG A 1 217 ? 6.138 7.314 -21.429 1.00 80.31 217 ARG A N 1
ATOM 1741 C CA . ARG A 1 217 ? 6.998 6.502 -22.292 1.00 80.31 217 ARG A CA 1
ATOM 1742 C C . ARG A 1 217 ? 7.979 5.686 -21.457 1.00 80.31 217 ARG A C 1
ATOM 1744 O O . ARG A 1 217 ? 8.241 4.549 -21.830 1.00 80.31 217 ARG A O 1
ATOM 1751 N N . ASP A 1 218 ? 8.503 6.251 -20.376 1.00 82.38 218 ASP A N 1
ATOM 1752 C CA . ASP A 1 218 ? 9.414 5.544 -19.476 1.00 82.38 218 ASP A CA 1
ATOM 1753 C C . ASP A 1 218 ? 8.659 4.483 -18.682 1.00 82.38 218 ASP A C 1
ATOM 1755 O O . ASP A 1 218 ? 9.085 3.333 -18.674 1.00 82.38 218 ASP A O 1
ATOM 1759 N N . TYR A 1 219 ? 7.460 4.812 -18.189 1.00 82.19 219 TYR A N 1
ATOM 1760 C CA . TYR A 1 219 ? 6.557 3.831 -17.584 1.00 82.19 219 TYR A CA 1
ATOM 1761 C C . TYR A 1 219 ? 6.317 2.625 -18.507 1.00 82.19 219 TYR A C 1
ATOM 1763 O O . TYR A 1 219 ? 6.590 1.490 -18.139 1.00 82.19 219 TYR A O 1
ATOM 1771 N N . LYS A 1 220 ? 5.927 2.862 -19.769 1.00 84.50 220 LYS A N 1
ATOM 1772 C CA . LYS A 1 220 ? 5.713 1.792 -20.766 1.00 84.50 220 LYS A CA 1
ATOM 1773 C C . LYS A 1 220 ? 6.956 0.962 -21.102 1.00 84.50 220 LYS A C 1
ATOM 1775 O O . LYS A 1 220 ? 6.821 -0.096 -21.718 1.00 84.50 220 LYS A O 1
ATOM 1780 N N . LYS A 1 221 ? 8.162 1.465 -20.829 1.00 90.31 221 LYS A N 1
ATOM 1781 C CA . LYS A 1 221 ? 9.386 0.662 -20.959 1.00 90.31 221 LYS A CA 1
ATOM 1782 C C . LYS A 1 221 ? 9.543 -0.241 -19.743 1.00 90.31 221 LYS A C 1
ATOM 1784 O O . LYS A 1 221 ? 9.851 -1.413 -19.927 1.00 90.31 221 LYS A O 1
ATOM 1789 N N . HIS A 1 222 ? 9.296 0.288 -18.544 1.00 89.94 222 HIS A N 1
ATOM 1790 C CA . HIS A 1 222 ? 9.379 -0.477 -17.300 1.00 89.94 222 HIS A CA 1
ATOM 1791 C C . HIS A 1 222 ? 8.398 -1.641 -17.279 1.00 89.94 222 HIS A C 1
ATOM 1793 O O . HIS A 1 222 ? 8.825 -2.750 -16.988 1.00 89.94 222 HIS A O 1
ATOM 1799 N N . THR A 1 223 ? 7.161 -1.453 -17.752 1.00 88.31 223 THR A N 1
ATOM 1800 C CA . THR A 1 223 ? 6.171 -2.547 -17.841 1.00 88.31 223 THR A CA 1
ATOM 1801 C C . THR A 1 223 ? 6.606 -3.708 -18.743 1.00 88.31 223 THR A C 1
ATOM 1803 O O . THR A 1 223 ? 5.985 -4.757 -18.728 1.00 88.31 223 THR A O 1
ATOM 1806 N N . LYS A 1 224 ? 7.640 -3.532 -19.578 1.00 92.75 224 LYS A N 1
ATOM 1807 C CA . LYS A 1 224 ? 8.185 -4.577 -20.465 1.00 92.75 224 LYS A CA 1
ATOM 1808 C C . LYS A 1 224 ? 9.522 -5.137 -19.989 1.00 92.75 224 LYS A C 1
ATOM 1810 O O . LYS A 1 224 ? 10.107 -5.969 -20.679 1.00 92.75 224 LYS A O 1
ATOM 1815 N N . ARG A 1 225 ? 10.062 -4.606 -18.891 1.00 94.56 225 ARG A N 1
ATOM 1816 C CA . ARG A 1 225 ? 11.392 -4.962 -18.388 1.00 94.56 225 ARG A CA 1
ATOM 1817 C C . ARG A 1 225 ? 11.391 -6.355 -17.762 1.00 94.56 225 ARG A C 1
ATOM 1819 O O . ARG A 1 225 ? 12.371 -7.074 -17.921 1.00 94.56 225 ARG A O 1
ATOM 1826 N N . TYR A 1 226 ? 10.292 -6.707 -17.102 1.00 96.88 226 TYR A N 1
ATOM 1827 C CA . TYR A 1 226 ? 10.065 -7.984 -16.435 1.00 96.88 226 TYR A CA 1
ATOM 1828 C C . TYR A 1 226 ? 8.637 -8.457 -16.703 1.00 96.88 226 TYR A C 1
ATOM 1830 O O . TYR A 1 226 ? 7.808 -7.681 -17.184 1.00 96.88 226 TYR A O 1
ATOM 1838 N N . ASP A 1 227 ? 8.369 -9.720 -16.394 1.00 96.44 227 ASP A N 1
ATOM 1839 C CA . ASP A 1 227 ? 7.046 -10.324 -16.535 1.00 96.44 227 ASP A CA 1
ATOM 1840 C C . ASP A 1 227 ? 6.136 -9.946 -15.354 1.00 96.44 227 ASP A C 1
ATOM 1842 O O . ASP A 1 227 ? 5.867 -10.749 -14.464 1.00 96.44 227 ASP A O 1
ATOM 1846 N N . PHE A 1 228 ? 5.748 -8.668 -15.305 1.00 95.62 228 PHE A N 1
ATOM 1847 C CA . PHE A 1 228 ? 4.873 -8.128 -14.261 1.00 95.62 228 PHE A CA 1
ATOM 1848 C C . PHE A 1 228 ? 3.458 -8.693 -14.335 1.00 95.62 228 PHE A C 1
ATOM 1850 O O . PHE A 1 228 ? 2.862 -8.926 -13.292 1.00 95.62 228 PHE A O 1
ATOM 1857 N N . ASP A 1 229 ? 2.959 -8.962 -15.542 1.00 93.25 229 ASP A N 1
ATOM 1858 C CA . ASP A 1 229 ? 1.600 -9.465 -15.743 1.00 93.25 229 ASP A CA 1
ATOM 1859 C C . ASP A 1 229 ? 1.415 -10.822 -15.037 1.00 93.25 229 ASP A C 1
ATOM 1861 O O . ASP A 1 229 ? 0.454 -10.993 -14.296 1.00 93.25 229 ASP A O 1
ATOM 1865 N N . SER A 1 230 ? 2.382 -11.745 -15.158 1.00 96.75 230 SER A N 1
ATOM 1866 C CA . SER A 1 230 ? 2.331 -13.032 -14.442 1.00 96.75 230 SER A CA 1
ATOM 1867 C C . SER A 1 230 ? 2.347 -12.874 -12.917 1.00 96.75 230 SER A C 1
ATOM 1869 O O . SER A 1 230 ? 1.671 -13.625 -12.218 1.00 96.75 230 SER A O 1
ATOM 1871 N N . PHE A 1 231 ? 3.111 -11.908 -12.393 1.00 98.25 231 PHE A N 1
ATOM 1872 C CA . PHE A 1 231 ? 3.116 -11.613 -10.958 1.00 98.25 231 PHE A CA 1
ATOM 1873 C C . PHE A 1 231 ? 1.757 -11.090 -10.500 1.00 98.25 231 PHE A C 1
ATOM 1875 O O . PHE A 1 231 ? 1.232 -11.545 -9.487 1.00 98.25 231 PHE A O 1
ATOM 1882 N N . ASP A 1 232 ? 1.213 -10.118 -11.232 1.00 93.31 232 ASP A N 1
ATOM 1883 C CA . ASP A 1 232 ? -0.035 -9.457 -10.879 1.00 93.31 232 ASP A CA 1
ATOM 1884 C C . ASP A 1 232 ? -1.203 -10.455 -10.942 1.00 93.31 232 ASP A C 1
ATOM 1886 O O . ASP A 1 232 ? -2.001 -10.515 -10.008 1.00 93.31 232 ASP A O 1
ATOM 1890 N N . ASP A 1 233 ? -1.256 -11.299 -11.977 1.00 95.50 233 ASP A N 1
ATOM 1891 C CA . ASP A 1 233 ? -2.247 -12.373 -12.103 1.00 95.50 233 ASP A CA 1
ATOM 1892 C C . ASP A 1 233 ? -2.194 -13.336 -10.907 1.00 95.50 233 ASP A C 1
ATOM 1894 O O . ASP A 1 233 ? -3.226 -13.633 -10.306 1.00 95.50 233 ASP A O 1
ATOM 1898 N N . GLU A 1 234 ? -1.000 -13.789 -10.510 1.00 97.69 234 GLU A N 1
ATOM 1899 C CA . GLU A 1 234 ? -0.844 -14.667 -9.345 1.00 97.69 234 GLU A CA 1
ATOM 1900 C C . GLU A 1 234 ? -1.246 -13.957 -8.046 1.00 97.69 234 GLU A C 1
ATOM 1902 O O . GLU A 1 234 ? -1.962 -14.530 -7.225 1.00 97.69 234 GLU A O 1
ATOM 1907 N N . TYR A 1 235 ? -0.866 -12.687 -7.886 1.00 97.44 235 TYR A N 1
ATOM 1908 C CA . TYR A 1 235 ? -1.221 -11.873 -6.726 1.00 97.44 235 TYR A CA 1
ATOM 1909 C C . TYR A 1 235 ? -2.739 -11.791 -6.518 1.00 97.44 235 TYR A C 1
ATOM 1911 O O . TYR A 1 235 ? -3.209 -11.869 -5.380 1.00 97.44 235 TYR A O 1
ATOM 1919 N N . TYR A 1 236 ? -3.513 -11.646 -7.598 1.00 91.88 236 TYR A N 1
ATOM 1920 C CA . TYR A 1 236 ? -4.974 -11.548 -7.526 1.00 91.88 236 TYR A CA 1
ATOM 1921 C C . TYR A 1 236 ? -5.676 -12.871 -7.196 1.00 91.88 236 TYR A C 1
ATOM 1923 O O . TYR A 1 236 ? -6.811 -12.837 -6.717 1.00 91.88 236 TYR A O 1
ATOM 1931 N N . GLU A 1 237 ? -5.019 -14.010 -7.412 1.00 94.75 237 GLU A N 1
ATOM 1932 C CA . GLU A 1 237 ? -5.541 -15.337 -7.059 1.00 94.75 237 GLU A CA 1
ATOM 1933 C C . GLU A 1 237 ? -5.214 -15.738 -5.607 1.00 94.75 237 GLU A C 1
ATOM 1935 O O . GLU A 1 237 ? -5.853 -16.635 -5.047 1.00 94.75 237 GLU A O 1
ATOM 1940 N N . LEU A 1 238 ? -4.244 -15.072 -4.968 1.00 93.44 238 LEU A N 1
ATOM 1941 C CA . LEU A 1 238 ? -3.910 -15.304 -3.562 1.00 93.44 238 LEU A CA 1
ATOM 1942 C C . LEU A 1 238 ?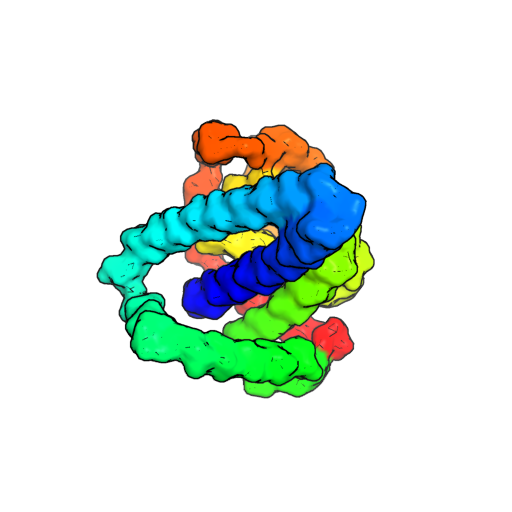 -5.027 -14.833 -2.610 1.00 93.44 238 LEU A C 1
ATOM 1944 O O . LEU A 1 238 ? -5.806 -13.931 -2.936 1.00 93.44 238 LEU A O 1
ATOM 1948 N N . PRO A 1 239 ? -5.086 -15.370 -1.372 1.00 93.81 239 PRO A N 1
ATOM 1949 C CA . PRO A 1 239 ? -5.965 -14.833 -0.340 1.00 93.81 239 PRO A CA 1
ATOM 1950 C C . PRO A 1 239 ? -5.751 -13.330 -0.145 1.00 93.81 239 PRO A C 1
ATOM 1952 O O . PRO A 1 239 ? -4.617 -12.847 -0.145 1.00 93.81 239 PRO A O 1
ATOM 1955 N N . VAL A 1 240 ? -6.838 -12.588 0.065 1.00 90.00 240 VAL A N 1
ATOM 1956 C CA . VAL A 1 240 ? -6.808 -11.122 0.135 1.00 90.00 240 VAL A CA 1
ATOM 1957 C C . VAL A 1 240 ? -5.864 -10.658 1.251 1.00 90.00 240 VAL A C 1
ATOM 1959 O O . VAL A 1 240 ? -6.134 -10.874 2.434 1.00 90.00 240 VAL A O 1
ATOM 1962 N N . LEU A 1 241 ? -4.778 -9.963 0.889 1.00 94.50 241 LEU A N 1
ATOM 1963 C CA . LEU A 1 241 ? -3.754 -9.504 1.839 1.00 94.50 241 LEU A CA 1
ATOM 1964 C C . LEU A 1 241 ? -4.353 -8.664 2.976 1.00 94.50 241 LEU A C 1
ATOM 1966 O O . LEU A 1 241 ? -3.977 -8.822 4.140 1.00 94.50 241 LEU A O 1
ATOM 1970 N N . GLN A 1 242 ? -5.340 -7.826 2.654 1.00 92.69 242 GLN A N 1
ATOM 1971 C CA . GLN A 1 242 ? -6.062 -6.993 3.615 1.00 92.69 242 GLN A CA 1
ATOM 1972 C C . GLN A 1 242 ? -6.614 -7.791 4.810 1.00 92.69 242 GLN A C 1
ATOM 1974 O O . GLN A 1 242 ? -6.613 -7.276 5.923 1.00 92.69 242 GLN A O 1
ATOM 1979 N N . GLU A 1 243 ? -7.048 -9.043 4.630 1.00 94.38 243 GLU A N 1
ATOM 1980 C CA . GLU A 1 243 ? -7.576 -9.863 5.732 1.00 94.38 243 GLU A CA 1
ATOM 1981 C C . GLU A 1 243 ? -6.498 -10.157 6.783 1.00 94.38 243 GLU A C 1
ATOM 1983 O O . GLU A 1 243 ? -6.750 -10.070 7.988 1.00 94.38 243 GLU A O 1
ATOM 1988 N N . LYS A 1 244 ? -5.265 -10.431 6.336 1.00 97.75 244 LYS A N 1
ATOM 1989 C CA . LYS A 1 244 ? -4.104 -10.612 7.220 1.00 97.75 244 LYS A CA 1
ATOM 1990 C C . LYS A 1 244 ? -3.738 -9.314 7.926 1.00 97.75 244 LYS A C 1
ATOM 1992 O O . LYS A 1 244 ? -3.487 -9.318 9.129 1.00 97.75 244 LYS A O 1
ATOM 1997 N N . VAL A 1 245 ? -3.763 -8.199 7.197 1.00 98.00 245 VAL A N 1
ATOM 1998 C CA . VAL A 1 245 ? -3.466 -6.879 7.766 1.00 98.00 245 VAL A CA 1
ATOM 1999 C C . VAL A 1 245 ? -4.512 -6.477 8.809 1.00 98.00 245 VAL A C 1
ATOM 2001 O O . VAL A 1 245 ? -4.148 -5.988 9.872 1.00 98.00 245 VAL A O 1
ATOM 2004 N N . VAL A 1 246 ? -5.800 -6.735 8.569 1.00 97.88 246 VAL A N 1
ATOM 2005 C CA . VAL A 1 246 ? -6.876 -6.459 9.536 1.00 97.88 246 VAL A CA 1
ATOM 2006 C C . VAL A 1 246 ? -6.733 -7.304 10.796 1.00 97.88 246 VAL A C 1
ATOM 2008 O O . VAL A 1 246 ? -6.878 -6.772 11.897 1.00 97.88 246 VAL A O 1
ATOM 2011 N N . ALA A 1 247 ? -6.431 -8.598 10.663 1.00 98.19 247 ALA A N 1
ATOM 2012 C CA . ALA A 1 247 ? -6.162 -9.445 11.823 1.00 98.19 247 ALA A CA 1
ATOM 2013 C C . ALA A 1 247 ? -5.006 -8.873 12.661 1.00 98.19 247 ALA A C 1
ATOM 2015 O O . ALA A 1 247 ? -5.146 -8.699 13.871 1.00 98.19 247 ALA A O 1
ATOM 2016 N N . TYR A 1 248 ? -3.921 -8.466 11.999 1.00 98.56 248 TYR A N 1
ATOM 2017 C CA . TYR A 1 248 ? -2.775 -7.839 12.649 1.00 98.56 248 TYR A CA 1
ATOM 2018 C C . TYR A 1 248 ? -3.117 -6.495 13.321 1.00 98.56 248 TYR A C 1
ATOM 2020 O O . TYR A 1 248 ? -2.669 -6.242 14.439 1.00 98.56 248 TYR A O 1
ATOM 2028 N N . ILE A 1 249 ? -3.950 -5.650 12.697 1.00 98.44 249 ILE A N 1
ATOM 2029 C CA . ILE A 1 249 ? -4.457 -4.408 13.312 1.00 98.44 249 ILE A CA 1
ATOM 2030 C C . ILE A 1 249 ? -5.216 -4.726 14.603 1.00 98.44 249 ILE A C 1
ATOM 2032 O O . ILE A 1 249 ? -4.955 -4.110 15.632 1.00 98.44 249 ILE A O 1
ATOM 2036 N N . LYS A 1 250 ? -6.134 -5.700 14.572 1.00 98.38 250 LYS A N 1
ATOM 2037 C CA . LYS A 1 250 ? -6.952 -6.080 15.737 1.00 98.38 250 LYS A CA 1
ATOM 2038 C C . LYS A 1 250 ? -6.101 -6.600 16.896 1.00 98.38 250 LYS A C 1
ATOM 2040 O O . LYS A 1 250 ? -6.372 -6.267 18.046 1.00 98.38 250 LYS A O 1
ATOM 2045 N N . GLU A 1 251 ? -5.065 -7.382 16.605 1.00 98.12 251 GLU A N 1
ATOM 2046 C CA . GLU A 1 251 ? -4.129 -7.897 17.615 1.00 98.12 251 GLU A CA 1
ATOM 2047 C C . GLU A 1 251 ? -3.272 -6.792 18.253 1.00 98.12 251 GLU A C 1
ATOM 2049 O O . GLU A 1 251 ? -2.890 -6.907 19.417 1.00 98.12 251 GLU A O 1
ATOM 2054 N N . ASN A 1 252 ? -3.019 -5.703 17.523 1.00 98.25 252 ASN A N 1
ATOM 2055 C CA . ASN A 1 252 ? -2.172 -4.588 17.952 1.00 98.25 252 ASN A CA 1
ATOM 2056 C C . ASN A 1 252 ? -2.967 -3.283 18.120 1.00 98.25 252 ASN A C 1
ATOM 2058 O O . ASN A 1 252 ? -2.416 -2.193 17.975 1.00 98.25 252 ASN A O 1
ATOM 2062 N N . ILE A 1 253 ? -4.264 -3.376 18.435 1.00 97.69 253 ILE A N 1
ATOM 2063 C CA . ILE A 1 253 ? -5.199 -2.243 18.348 1.00 97.69 253 ILE A CA 1
ATOM 2064 C C . ILE A 1 253 ? -4.777 -1.019 19.175 1.00 97.69 253 ILE A C 1
ATOM 2066 O O . ILE A 1 253 ? -5.055 0.110 18.797 1.00 97.69 253 ILE A O 1
ATOM 2070 N N . ASN A 1 254 ? -4.048 -1.229 20.273 1.00 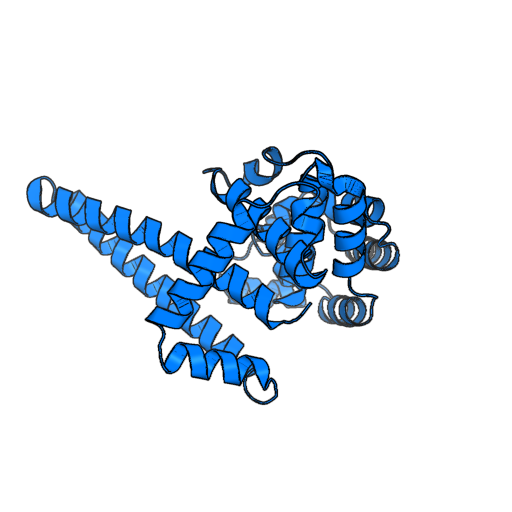96.19 254 ASN A N 1
ATOM 2071 C CA . ASN A 1 254 ? -3.567 -0.162 21.155 1.00 96.19 254 ASN A CA 1
ATOM 2072 C C . ASN A 1 254 ? -2.501 0.745 20.517 1.00 96.19 254 ASN A C 1
ATOM 2074 O O . ASN A 1 254 ? -2.168 1.783 21.086 1.00 96.19 254 ASN A O 1
ATOM 2078 N N . GLU A 1 255 ? -1.941 0.356 19.372 1.00 95.56 255 GLU A N 1
ATOM 2079 C CA . GLU A 1 255 ? -1.025 1.192 18.598 1.00 95.56 255 GLU A CA 1
ATOM 2080 C C . GLU A 1 255 ? -1.758 2.109 17.603 1.00 95.56 255 GLU A C 1
ATOM 2082 O O . GLU A 1 255 ? -1.119 2.990 17.023 1.00 95.56 255 GLU A O 1
ATOM 2087 N N . PHE A 1 256 ? -3.078 1.941 17.422 1.00 93.50 256 PHE A N 1
ATOM 2088 C CA . PHE A 1 256 ? -3.907 2.613 16.413 1.00 93.50 256 PHE A CA 1
ATOM 2089 C C . PHE A 1 256 ? -4.893 3.635 16.996 1.00 93.50 256 PHE A C 1
ATOM 2091 O O . PHE A 1 256 ? -5.347 3.468 18.143 1.00 93.50 256 PHE A O 1
#

Secondary structure (DSSP, 8-state):
--HHHHHHHHHHHHHHHHHHHHHHHHHHHHHHHHH-HHHHHHHHHHHHHHHHHHHHHHHHHHHHHHTTTTT-HHHHHHHHHHHH-HHHHHHHHHHHHHHHHT--GGGGGGS-HHHHHHHHHHHHHHHHTT-S-GGGGGGG--HHHHHHHHHHHHHHHHHHHHHHHHHHSGGGGGGGGHHHHHHHTT-HHHHHHHHHHHHHTT--TT--GGG--SSHHHHHHHTTTS-HHHHHHHHHHS--HHHHHHHHHHHTGGG-

Foldseek 3Di:
DPPPLLVVLVVVVVVVVLVVLLVCLVVLCVCCVVPNVVSNVVSVVSVVVSVVVVVVVVVVVVVVCVVVVPPDPVSVVLVVVCVVDVPVSVVVVVVVLVVLLPDAFCSLVVDDLVSSLSSLQSNLVVQLVPDPDLLCSLVSDDDLSSLSNLVSLVVSQCSVPFPLSCLADSVLSSQVCNLVSCVLLVVVQLNCLSVCQCVVLVNDSVDSPVSHDPDPVSSVVSPVSDVRVVSSVSVVVGDDSSVSSSVSCNVVRNVD

Radius of gyration: 20.0 Å; chains: 1; bounding box: 45×62×43 Å